Protein AF-A0A5B9QSU8-F1 (afdb_monomer)

Radius of gyration: 38.62 Å; Cα contacts (8 Å, |Δi|>4): 142; chains: 1; bounding box: 88×54×120 Å

pLDDT: mean 77.08, std 16.31, range [40.81, 97.25]

Solvent-accessible surface area (backbone atoms only — not comparable to full-atom values): 20441 Å² total; per-residue (Å²): 132,83,78,67,67,66,62,55,56,56,51,51,53,53,51,54,49,61,74,65,66,61,78,78,74,75,76,71,72,77,66,47,79,50,69,41,100,83,70,43,58,36,37,41,45,82,50,99,92,47,48,34,32,38,36,45,43,90,83,82,57,52,76,47,76,45,53,41,86,50,28,64,39,78,47,72,44,97,88,70,49,75,46,61,40,66,52,49,69,59,39,52,55,50,51,50,54,50,53,50,51,49,51,56,52,50,53,52,50,53,67,50,50,61,59,54,60,69,72,65,64,80,76,73,84,73,84,77,81,72,78,88,75,78,84,73,85,78,78,78,80,76,82,79,78,81,76,80,86,77,80,81,84,78,81,85,82,80,84,84,86,76,84,83,82,90,87,81,88,82,80,90,79,80,95,77,73,90,73,80,73,76,80,76,76,77,77,69,76,71,76,78,72,72,57,64,66,60,55,51,53,52,53,51,52,52,49,54,53,50,50,53,52,52,52,50,52,52,53,52,51,53,54,51,53,50,49,52,58,55,55,69,68,57,79,73,68,77,80,70,60,78,90,58,68,89,66,61,81,79,50,86,90,58,52,73,68,57,36,51,54,48,51,52,50,53,53,50,52,50,50,51,52,54,50,52,48,53,51,51,53,49,50,52,53,46,53,53,50,54,50,52,51,52,51,50,53,53,50,53,53,52,50,56,51,51,52,51,53,53,52,53,51,52,54,51,53,53,54,53,63,75,74,106

Mean predicted aligned error: 19.09 Å

Secondary structure (DSSP, 8-state):
-TTSHHHHHHHHHHHHHHHTT-----------EEE-TT--EEEEEEETTEEEEEEE-TTT--EEEEEGGGTT-EEE-TTS-EEEPS-HHHHHHHHHHHHHHHHHHHHHHHHHHHHHHTS----------------PPPPPPPPPPPPP-PPPPPPPPPPPP----------------------------------HHHHHHHHHHHHHHHHHHHHHHHHHHHHHHHHHHHHHTTTT-----GGGTT--TT-TT--HHHHHHHHHHHHHHHHHHHHHHHHHHHHHHHHHHHHHHHHHHHHHHHHHHHHHHHHHHHHHHHHHHHH-

Foldseek 3Di:
DPPPVVVVVVVVVVVVVVVVPPPPPPPPPPQDFDQDPVRWTWTWDADPVGIKIWTADPPPRDIDIDHLVQQQPWDADPVRDIDGHHNPVVSVVVVVVVVVVVVVVVVVVVVVVVVVVVVPPDPPPPDPPDDDDDDDDDPDDDDDDDDDDDDDDDDDDDDDDDDDDDDDDDDDDDDDDDDPPPPPPPPPPPPPPPPVVLVVVVVVLVVVLVVLVVVLVVLVVVLVVVVVVLVVVPPPLDDDPPVLPPDDLPDPPDDPVSSVVVVVNVVVVVVNVVVVVVNVVSVVVSVVSVVVSVVVNVVSVVVSVVVVVVVVVVVVVVVVVVVD

Structure (mmCIF, N/CA/C/O backbone):
data_AF-A0A5B9QSU8-F1
#
_entry.id   AF-A0A5B9QSU8-F1
#
loop_
_atom_site.group_PDB
_atom_site.id
_atom_site.type_symbol
_atom_site.label_atom_id
_atom_site.label_alt_id
_atom_site.label_comp_id
_atom_site.label_asym_id
_atom_site.label_entity_id
_atom_site.label_seq_id
_atom_site.pdbx_PDB_ins_code
_atom_site.Cartn_x
_atom_site.Cartn_y
_atom_site.Cartn_z
_atom_site.occupancy
_atom_site.B_iso_or_equiv
_atom_site.auth_seq_id
_atom_site.auth_comp_id
_atom_site.auth_asym_id
_atom_site.auth_atom_id
_atom_site.pdbx_PDB_model_num
ATOM 1 N N . MET A 1 1 ? -12.828 19.670 -29.481 1.00 50.09 1 MET A N 1
ATOM 2 C CA . MET A 1 1 ? -12.760 18.206 -29.732 1.00 50.09 1 MET A CA 1
ATOM 3 C C . MET A 1 1 ? -11.941 17.366 -28.725 1.00 50.09 1 MET A C 1
ATOM 5 O O . MET A 1 1 ? -11.915 16.154 -28.867 1.00 50.09 1 MET A O 1
ATOM 9 N N . ARG A 1 2 ? -11.341 17.910 -27.645 1.00 53.03 2 ARG A N 1
ATOM 10 C CA . ARG A 1 2 ? -10.546 17.100 -26.679 1.00 53.03 2 ARG A CA 1
ATOM 11 C C . ARG A 1 2 ? -11.324 16.478 -25.499 1.00 53.03 2 ARG A C 1
ATOM 13 O O . ARG A 1 2 ? -10.743 15.732 -24.720 1.00 53.03 2 ARG A O 1
ATOM 20 N N . ARG A 1 3 ? -12.635 16.729 -25.359 1.00 50.81 3 ARG A N 1
ATOM 21 C CA . ARG A 1 3 ? -13.453 16.199 -24.240 1.00 50.81 3 ARG A CA 1
ATOM 22 C C . ARG A 1 3 ? -14.077 14.815 -24.489 1.00 50.81 3 ARG A C 1
ATOM 24 O O . ARG A 1 3 ? -14.542 14.199 -23.538 1.00 50.81 3 ARG A O 1
ATOM 31 N N . MET A 1 4 ? -14.043 14.284 -25.716 1.00 51.09 4 MET A N 1
ATOM 32 C CA . MET A 1 4 ? -14.658 12.981 -26.032 1.00 51.09 4 MET A CA 1
ATOM 33 C C . MET A 1 4 ? -13.768 11.759 -25.740 1.00 51.09 4 MET A C 1
ATOM 35 O O . MET A 1 4 ? -14.295 10.666 -25.567 1.00 51.09 4 MET A O 1
ATOM 39 N N . ARG A 1 5 ? -12.445 11.913 -25.570 1.00 55.16 5 ARG A N 1
ATOM 40 C CA . ARG A 1 5 ? -11.543 10.765 -25.325 1.00 55.16 5 ARG A CA 1
ATOM 41 C C . ARG A 1 5 ? -11.589 10.180 -23.904 1.00 55.16 5 ARG A C 1
ATOM 43 O O . ARG A 1 5 ? -11.159 9.051 -23.714 1.00 55.16 5 ARG A O 1
ATOM 50 N N . ARG A 1 6 ? -12.134 10.885 -22.903 1.00 53.44 6 ARG A N 1
ATOM 51 C CA . ARG A 1 6 ? -12.174 10.368 -21.514 1.00 53.44 6 ARG A CA 1
ATOM 52 C C . ARG A 1 6 ? -13.325 9.395 -21.233 1.00 53.44 6 ARG A C 1
ATOM 54 O O . ARG A 1 6 ? -13.227 8.620 -20.291 1.00 53.44 6 ARG A O 1
ATOM 61 N N . ARG A 1 7 ? -14.390 9.392 -22.045 1.00 60.22 7 ARG A N 1
ATOM 62 C CA . ARG A 1 7 ? -15.535 8.481 -21.842 1.00 60.22 7 ARG A CA 1
ATOM 63 C C . ARG A 1 7 ? -15.269 7.054 -22.338 1.00 60.22 7 ARG A C 1
ATOM 65 O O . ARG A 1 7 ? -15.776 6.118 -21.733 1.00 60.22 7 ARG A O 1
ATOM 72 N N . GLY A 1 8 ? -14.429 6.884 -23.364 1.00 66.62 8 GLY A N 1
ATOM 73 C CA . GLY A 1 8 ? -14.075 5.561 -23.899 1.00 66.62 8 GLY A CA 1
ATOM 74 C C . GLY A 1 8 ? -13.213 4.725 -22.948 1.00 66.62 8 GLY A C 1
ATOM 75 O O . GLY A 1 8 ? -13.450 3.532 -22.795 1.00 66.62 8 GLY A O 1
ATOM 76 N N . LEU A 1 9 ? -12.273 5.356 -22.235 1.00 68.31 9 LEU A N 1
ATOM 77 C CA . LEU A 1 9 ? -11.400 4.659 -21.281 1.00 68.31 9 LEU A CA 1
ATOM 78 C C . LEU A 1 9 ? -12.170 4.088 -20.084 1.00 68.31 9 LEU A C 1
ATOM 80 O O . LEU A 1 9 ? -11.862 2.993 -19.627 1.00 68.31 9 LEU A O 1
ATOM 84 N N . TYR A 1 10 ? -13.199 4.793 -19.605 1.00 74.56 10 TYR A N 1
ATOM 85 C CA . TYR A 1 10 ? -14.011 4.305 -18.490 1.00 74.56 10 TYR A CA 1
ATOM 86 C C . TYR A 1 10 ? -14.806 3.050 -18.878 1.00 74.56 10 TYR A C 1
ATOM 88 O O . TYR A 1 10 ? -14.829 2.079 -18.128 1.00 74.56 10 TYR A O 1
ATOM 96 N N . TRP A 1 11 ? -15.386 3.031 -20.081 1.00 81.88 11 TRP A N 1
ATOM 97 C CA . TRP A 1 11 ? -16.090 1.855 -20.596 1.00 81.88 11 TRP A CA 1
ATOM 98 C C . TRP A 1 11 ? -15.151 0.679 -20.870 1.00 81.88 11 TRP A C 1
ATOM 100 O O . TRP A 1 11 ? -15.480 -0.443 -20.498 1.00 81.88 11 TRP A O 1
ATOM 110 N N . ALA A 1 12 ? -13.955 0.928 -21.412 1.00 78.31 12 ALA A N 1
ATOM 111 C CA . ALA A 1 12 ? -12.962 -0.121 -21.632 1.00 78.31 12 ALA A CA 1
ATOM 112 C C . ALA A 1 12 ? -12.520 -0.791 -20.318 1.00 78.31 12 ALA A C 1
ATOM 114 O O . ALA A 1 12 ? -12.446 -2.014 -20.255 1.00 78.31 12 ALA A O 1
ATOM 115 N N . VAL A 1 13 ? -12.296 -0.019 -19.245 1.00 75.69 13 VAL A N 1
ATOM 116 C CA . VAL A 1 13 ? -11.927 -0.572 -17.927 1.00 75.69 13 VAL A CA 1
ATOM 117 C C . VAL A 1 13 ? -13.076 -1.376 -17.313 1.00 75.69 13 VAL A C 1
ATOM 119 O O . VAL A 1 13 ? -12.847 -2.469 -16.797 1.00 75.69 13 VAL A O 1
ATOM 122 N N . VAL A 1 14 ? -14.315 -0.883 -17.404 1.00 77.38 14 VAL A N 1
ATOM 123 C CA . VAL A 1 14 ? -15.496 -1.610 -16.906 1.00 77.38 14 VAL A CA 1
ATOM 124 C C . VAL A 1 14 ? -15.691 -2.923 -17.671 1.00 77.38 14 VAL A C 1
ATOM 126 O O . VAL A 1 14 ? -15.933 -3.961 -17.060 1.00 77.38 14 VAL A O 1
ATOM 129 N N . GLN A 1 15 ? -15.512 -2.917 -18.990 1.00 78.69 15 GLN A N 1
ATOM 130 C CA . GLN A 1 15 ? -15.675 -4.105 -19.828 1.00 78.69 15 GLN A CA 1
ATOM 131 C C . GLN A 1 15 ? -14.556 -5.134 -19.605 1.00 78.69 15 GLN A C 1
ATOM 133 O O . GLN A 1 15 ? -14.825 -6.335 -19.566 1.00 78.69 15 GLN A O 1
ATOM 138 N N . LEU A 1 16 ? -13.326 -4.677 -19.338 1.00 75.56 16 LEU A N 1
ATOM 139 C CA . LEU A 1 16 ? -12.214 -5.548 -18.947 1.00 75.56 16 LEU A CA 1
ATOM 140 C C . LEU A 1 16 ? -12.434 -6.191 -17.565 1.00 75.56 16 LEU A C 1
ATOM 142 O O . LEU A 1 16 ? -12.017 -7.328 -17.347 1.00 75.56 16 LEU A O 1
ATOM 146 N N . MET A 1 17 ? -13.109 -5.495 -16.641 1.00 68.31 17 MET A N 1
ATOM 147 C CA . MET A 1 17 ? -13.503 -6.066 -15.345 1.00 68.31 17 MET A CA 1
ATOM 148 C C . MET A 1 17 ? -14.595 -7.136 -15.480 1.00 68.31 17 MET A C 1
ATOM 150 O O . MET A 1 17 ? -14.540 -8.133 -14.764 1.00 68.31 17 MET A O 1
ATOM 154 N N . TYR A 1 18 ? -15.545 -6.970 -16.408 1.00 70.50 18 TYR A N 1
ATOM 155 C CA . TYR A 1 18 ? -16.588 -7.971 -16.676 1.00 70.50 18 TYR A CA 1
ATOM 156 C C . TYR A 1 18 ? -16.040 -9.236 -17.353 1.00 70.50 18 TYR A C 1
ATOM 158 O O . TYR A 1 18 ? -16.428 -10.341 -16.984 1.00 70.50 18 TYR A O 1
ATOM 166 N N . LEU A 1 19 ? -15.110 -9.096 -18.304 1.00 74.69 19 LEU A N 1
ATOM 167 C CA . LEU A 1 19 ? -14.535 -10.233 -19.039 1.00 74.69 19 LEU A CA 1
ATOM 168 C C . LEU A 1 19 ? -13.604 -11.108 -18.190 1.00 74.69 19 LEU A C 1
ATOM 170 O O . LEU A 1 19 ? -13.473 -12.297 -18.459 1.00 74.69 19 LEU A O 1
ATOM 174 N N . LYS A 1 20 ? -12.978 -10.553 -17.146 1.00 61.03 20 LYS A N 1
ATOM 175 C CA . LYS A 1 20 ? -12.068 -11.309 -16.270 1.00 61.03 20 LYS A CA 1
ATOM 176 C C . LYS A 1 20 ? -12.764 -12.164 -15.210 1.00 61.03 20 LYS A C 1
ATOM 178 O O . LYS A 1 20 ? -12.070 -12.751 -14.387 1.00 61.03 20 LYS A O 1
ATOM 183 N N . GLY A 1 21 ? -14.099 -12.230 -15.195 1.00 43.84 21 GLY A N 1
ATOM 184 C CA . GLY A 1 21 ? -14.830 -13.119 -14.288 1.00 43.84 21 GLY A CA 1
ATOM 185 C C . GLY A 1 21 ? -14.488 -12.905 -12.812 1.00 43.84 21 GLY A C 1
ATOM 186 O O . GLY A 1 21 ? -14.641 -13.825 -12.013 1.00 43.84 21 GLY A O 1
ATOM 187 N N . LEU A 1 22 ? -14.007 -11.712 -12.435 1.00 45.06 22 LEU A N 1
ATOM 188 C CA . LEU A 1 22 ? -13.823 -11.377 -11.031 1.00 45.06 22 LEU A CA 1
ATOM 189 C C . LEU A 1 22 ? -15.222 -11.409 -10.423 1.00 45.06 22 LEU A C 1
ATOM 191 O O . LEU A 1 22 ? -16.059 -10.600 -10.842 1.00 45.06 22 LEU A O 1
ATOM 195 N N . PRO A 1 23 ? -15.516 -12.340 -9.495 1.00 42.66 23 PRO A N 1
ATOM 196 C CA . PRO A 1 23 ? -16.834 -12.413 -8.907 1.00 42.66 23 PRO A CA 1
ATOM 197 C C . PRO A 1 23 ? -17.089 -11.041 -8.307 1.00 42.66 23 PRO A C 1
ATOM 199 O O . PRO A 1 23 ? -16.370 -10.603 -7.403 1.00 42.66 23 PRO A O 1
ATOM 202 N N . MET A 1 24 ? -18.082 -10.323 -8.839 1.00 40.81 24 MET A N 1
ATOM 203 C CA . MET A 1 24 ? -18.652 -9.197 -8.126 1.00 40.81 24 MET A CA 1
ATOM 204 C C . MET A 1 24 ? -19.193 -9.798 -6.839 1.00 40.81 24 MET A C 1
ATOM 206 O O . MET A 1 24 ? -20.325 -10.277 -6.785 1.00 40.81 24 MET A O 1
ATOM 210 N N . VAL A 1 25 ? -18.356 -9.805 -5.802 1.00 45.09 25 VAL A N 1
ATOM 211 C CA . VAL A 1 25 ? -18.772 -10.004 -4.430 1.00 45.09 25 VAL A CA 1
ATOM 212 C C . VAL A 1 25 ? -19.726 -8.850 -4.199 1.00 45.09 25 VAL A C 1
ATOM 214 O O . VAL A 1 25 ? -19.307 -7.742 -3.855 1.00 45.09 25 VAL A O 1
ATOM 217 N N . ARG A 1 26 ? -21.015 -9.087 -4.469 1.00 42.66 26 ARG A N 1
ATOM 218 C CA . ARG A 1 26 ? -22.109 -8.268 -3.975 1.00 42.66 26 ARG A CA 1
ATOM 219 C C . ARG A 1 26 ? -21.862 -8.230 -2.481 1.00 42.66 26 ARG A C 1
ATOM 221 O O . ARG A 1 26 ? -22.158 -9.181 -1.763 1.00 42.66 26 ARG A O 1
ATOM 228 N N . ARG A 1 27 ? -21.207 -7.163 -2.021 1.00 43.91 27 ARG A N 1
ATOM 229 C CA . ARG A 1 27 ? -21.082 -6.833 -0.610 1.00 43.91 27 ARG A CA 1
ATOM 230 C C . ARG A 1 27 ? -22.495 -6.492 -0.181 1.00 43.91 27 ARG A C 1
ATOM 232 O O . ARG A 1 27 ? -22.840 -5.320 -0.120 1.00 43.91 27 ARG A O 1
ATOM 239 N N . SER A 1 28 ? -23.322 -7.509 0.038 1.00 45.59 28 SER A N 1
ATOM 240 C CA . SER A 1 28 ? -24.593 -7.353 0.715 1.00 45.59 28 SER A CA 1
ATOM 241 C C . SER A 1 28 ? -24.243 -6.717 2.053 1.00 45.59 28 SER A C 1
ATOM 243 O O . SER A 1 28 ? -23.509 -7.326 2.841 1.00 45.59 28 SER A O 1
ATOM 245 N N . PRO A 1 29 ? -24.632 -5.456 2.292 1.00 53.16 29 PRO A N 1
ATOM 246 C CA . PRO A 1 29 ? -24.348 -4.837 3.563 1.00 53.16 29 PRO A CA 1
ATOM 247 C C . PRO A 1 29 ? -25.144 -5.623 4.603 1.00 53.16 29 PRO A C 1
ATOM 249 O O . PRO A 1 29 ? -26.364 -5.524 4.657 1.00 53.16 29 PRO A O 1
ATOM 252 N N . ILE A 1 30 ? -24.459 -6.373 5.470 1.00 58.75 30 ILE A N 1
ATOM 253 C CA . ILE A 1 30 ? -25.043 -7.009 6.671 1.00 58.75 30 ILE A CA 1
ATOM 254 C C . ILE A 1 30 ? -25.428 -5.923 7.711 1.00 58.75 30 ILE A C 1
ATOM 256 O O . ILE A 1 30 ? -25.493 -6.153 8.911 1.00 58.75 30 ILE A O 1
ATOM 260 N N . ALA A 1 31 ? -25.668 -4.687 7.265 1.00 63.53 31 ALA A N 1
ATOM 261 C CA . ALA A 1 31 ? -26.202 -3.599 8.065 1.00 63.53 31 ALA A CA 1
ATOM 262 C C . ALA A 1 31 ? -27.730 -3.749 8.123 1.00 63.53 31 ALA A C 1
ATOM 264 O O . ALA A 1 31 ? -28.478 -2.973 7.532 1.00 63.53 31 ALA A O 1
ATOM 265 N N . GLY A 1 32 ? -28.186 -4.803 8.798 1.00 67.38 32 GLY A N 1
ATOM 266 C CA . GLY A 1 32 ? -29.598 -5.052 9.064 1.00 67.38 32 GLY A CA 1
ATOM 267 C C . GLY A 1 32 ? -30.055 -4.368 10.354 1.00 67.38 32 GLY A C 1
ATOM 268 O O . GLY A 1 32 ? -29.328 -4.327 11.349 1.00 67.38 32 GLY A O 1
ATOM 269 N N . ARG A 1 33 ? -31.279 -3.830 10.351 1.00 77.62 33 ARG A N 1
ATOM 270 C CA . ARG A 1 33 ? -32.035 -3.571 11.586 1.00 77.62 33 ARG A CA 1
ATOM 271 C C . ARG A 1 33 ? -32.811 -4.838 11.920 1.00 77.62 33 ARG A C 1
ATOM 273 O O . ARG A 1 33 ? -33.784 -5.136 11.235 1.00 77.62 33 ARG A O 1
ATOM 280 N N . GLY A 1 34 ? -32.394 -5.548 12.960 1.00 80.50 34 GLY A N 1
ATOM 281 C CA . GLY A 1 34 ? -33.120 -6.701 13.482 1.00 80.50 34 GLY A CA 1
ATOM 282 C C . GLY A 1 34 ? -34.048 -6.325 14.643 1.00 80.50 34 GLY A C 1
ATOM 283 O O . GLY A 1 34 ? -33.865 -5.303 15.318 1.00 80.50 34 GLY A O 1
ATOM 284 N N . LYS A 1 35 ? -35.066 -7.157 14.876 1.00 82.62 35 LYS A N 1
ATOM 285 C CA . LYS A 1 35 ? -35.884 -7.165 16.099 1.00 82.62 35 LYS A CA 1
ATOM 286 C C . LYS A 1 35 ? -35.647 -8.501 16.791 1.00 82.62 35 LYS A C 1
ATOM 288 O O . LYS A 1 35 ? -35.792 -9.534 16.152 1.00 82.62 35 LYS A O 1
ATOM 293 N N . SER A 1 36 ? -35.249 -8.486 18.061 1.00 84.25 36 SER A N 1
ATOM 294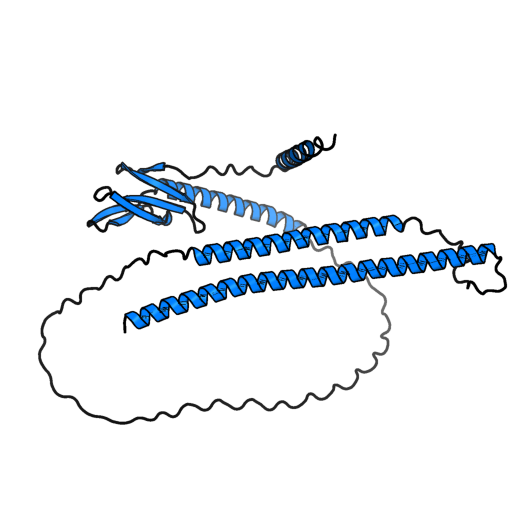 C CA . SER A 1 36 ? -35.126 -9.730 18.829 1.00 84.25 36 SER A CA 1
ATOM 295 C C . SER A 1 36 ? -36.506 -10.239 19.255 1.00 84.25 36 SER A C 1
ATOM 297 O O . SER A 1 36 ? -37.466 -9.465 19.284 1.00 84.25 36 SER A O 1
ATOM 299 N N . ALA A 1 37 ? -36.597 -11.512 19.654 1.00 80.44 37 ALA A N 1
ATOM 300 C CA . ALA A 1 37 ? -37.822 -12.106 20.204 1.00 80.44 37 ALA A CA 1
ATOM 301 C C . ALA A 1 37 ? -38.394 -11.325 21.411 1.00 80.44 37 ALA A C 1
ATOM 303 O O . ALA A 1 37 ? -39.593 -11.355 21.655 1.00 80.44 37 ALA A O 1
ATOM 304 N N . GLY A 1 38 ? -37.557 -10.558 22.122 1.00 81.06 38 GLY A N 1
ATOM 305 C CA . GLY A 1 38 ? -37.967 -9.659 23.209 1.00 81.06 38 GLY A CA 1
ATOM 306 C C . GLY A 1 38 ? -38.358 -8.240 22.770 1.00 81.06 38 GLY A C 1
ATOM 307 O O . GLY A 1 38 ? -38.400 -7.341 23.603 1.00 81.06 38 GLY A O 1
ATOM 308 N N . GLY A 1 39 ? -38.551 -7.986 21.471 1.00 86.56 39 GLY A N 1
ATOM 309 C CA . GLY A 1 39 ? -38.915 -6.665 20.941 1.00 86.56 39 GLY A CA 1
ATOM 310 C C . GLY A 1 39 ? -37.795 -5.615 20.991 1.00 86.56 39 GLY A C 1
ATOM 311 O O . GLY A 1 39 ? -38.021 -4.453 20.640 1.00 86.56 39 GLY A O 1
ATOM 312 N N . ILE A 1 40 ? -36.575 -5.997 21.383 1.00 89.62 40 ILE A N 1
ATOM 313 C CA . ILE A 1 40 ? -35.436 -5.080 21.457 1.00 89.62 40 ILE A CA 1
ATOM 314 C C . ILE A 1 40 ? -34.977 -4.778 20.030 1.00 89.62 40 ILE A C 1
ATOM 316 O O . ILE A 1 40 ? -34.595 -5.671 19.270 1.00 89.62 40 ILE A O 1
ATOM 320 N N . ARG A 1 41 ? -35.015 -3.495 19.658 1.00 92.62 41 ARG A N 1
ATOM 321 C CA . ARG A 1 41 ? -34.463 -3.018 18.385 1.00 92.62 41 ARG A CA 1
ATOM 322 C C . ARG A 1 41 ? -32.946 -2.934 18.503 1.00 92.62 41 ARG A C 1
ATOM 324 O O . ARG A 1 41 ? -32.439 -2.253 19.396 1.00 92.62 41 ARG A O 1
ATOM 331 N N . TYR A 1 42 ? -32.236 -3.564 17.575 1.00 95.50 42 TYR A N 1
ATOM 332 C CA . TYR A 1 42 ? -30.778 -3.506 17.508 1.00 95.50 42 TYR A CA 1
ATOM 333 C C . TYR A 1 42 ? -30.286 -3.157 16.100 1.00 95.50 42 TYR A C 1
ATOM 335 O O . TYR A 1 42 ? -31.022 -3.231 15.113 1.00 95.50 42 TYR A O 1
ATOM 343 N N . GLN A 1 43 ? -29.038 -2.702 16.022 1.00 95.06 43 GLN A N 1
ATOM 344 C CA . GLN A 1 43 ? -28.339 -2.392 14.778 1.00 95.06 43 GLN A CA 1
ATOM 345 C C . GLN A 1 43 ? -26.975 -3.066 14.784 1.00 95.06 43 GLN A C 1
ATOM 347 O O . GLN A 1 43 ? -26.167 -2.803 15.676 1.00 95.06 43 GLN A O 1
ATOM 352 N N . VAL A 1 44 ? -26.705 -3.880 13.767 1.00 96.00 44 VAL A N 1
ATOM 353 C CA . VAL A 1 44 ? -25.376 -4.451 13.542 1.00 96.00 44 VAL A CA 1
ATOM 354 C C . VAL A 1 44 ? -24.566 -3.477 12.687 1.00 96.00 44 VAL A C 1
ATOM 356 O O . VAL A 1 44 ? -24.987 -3.086 11.597 1.00 96.00 44 VAL A O 1
ATOM 359 N N . LYS A 1 45 ? -23.406 -3.046 13.188 1.00 94.31 45 LYS A N 1
ATOM 360 C CA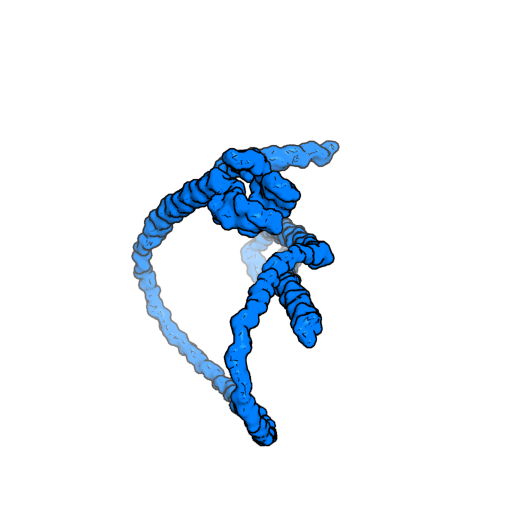 . LYS A 1 45 ? -22.453 -2.192 12.472 1.00 94.31 45 LYS A CA 1
ATOM 361 C C . LYS A 1 45 ? -21.148 -2.942 12.256 1.00 94.31 45 LYS A C 1
ATOM 363 O O . LYS A 1 45 ? -20.637 -3.605 13.153 1.00 94.31 45 LYS A O 1
ATOM 368 N N . LYS A 1 46 ? -20.583 -2.805 11.060 1.00 93.00 46 LYS A N 1
ATOM 369 C CA . LYS A 1 46 ? -19.245 -3.311 10.755 1.00 93.00 46 LYS A CA 1
ATOM 370 C C . LYS A 1 46 ? -18.201 -2.321 11.275 1.00 93.00 46 LYS A C 1
ATOM 372 O O . LYS A 1 46 ? -18.284 -1.134 10.967 1.00 93.00 46 LYS A O 1
ATOM 377 N N . THR A 1 47 ? -17.237 -2.803 12.046 1.00 92.06 47 THR A N 1
ATOM 378 C CA . THR A 1 47 ? -16.091 -2.042 12.560 1.00 92.06 47 THR A CA 1
ATOM 379 C C . THR A 1 47 ? -14.791 -2.638 12.019 1.00 92.06 47 THR A C 1
ATOM 381 O O . THR A 1 47 ? -14.785 -3.731 11.453 1.00 92.06 47 THR A O 1
ATOM 384 N N . LEU A 1 48 ? -13.669 -1.926 12.168 1.00 84.62 48 LEU A N 1
ATOM 385 C CA . LEU A 1 48 ? -12.354 -2.424 11.734 1.00 84.62 48 LEU A CA 1
ATOM 386 C C . LEU A 1 48 ? -11.955 -3.728 12.448 1.00 84.62 48 LEU A C 1
ATOM 388 O O . LEU A 1 48 ? -11.295 -4.571 11.852 1.00 84.62 48 LEU A O 1
ATOM 392 N N . LEU A 1 49 ? -12.402 -3.906 13.695 1.00 86.88 49 LEU A N 1
ATOM 393 C CA . LEU A 1 49 ? -12.109 -5.075 14.530 1.00 86.88 49 LEU A CA 1
ATOM 394 C C . LEU A 1 49 ? -13.157 -6.201 14.407 1.00 86.88 49 LEU A C 1
ATOM 396 O O . LEU A 1 49 ? -13.001 -7.242 15.039 1.00 86.88 49 LEU A O 1
ATOM 400 N N . GLY A 1 50 ? -14.234 -6.022 13.629 1.00 93.19 50 GLY A N 1
ATOM 401 C CA . GLY A 1 50 ? -15.277 -7.041 13.467 1.00 93.19 50 GLY A CA 1
ATOM 402 C C . GLY A 1 50 ? -16.684 -6.475 13.268 1.00 93.19 50 GLY A C 1
ATOM 403 O O . GLY A 1 50 ? -16.905 -5.572 12.465 1.00 93.19 50 GLY A O 1
ATOM 404 N N . TYR A 1 51 ? -17.661 -7.045 13.973 1.00 94.94 51 TYR A N 1
ATOM 405 C CA . TYR A 1 51 ? -19.052 -6.588 13.968 1.00 94.94 51 TYR A CA 1
ATOM 406 C C . TYR A 1 51 ? -19.466 -6.219 15.391 1.00 94.94 51 TYR A C 1
ATOM 408 O O . TYR A 1 51 ? -19.201 -6.973 16.327 1.00 94.94 51 TYR A O 1
ATOM 416 N N . SER A 1 52 ? -20.114 -5.067 15.550 1.00 96.12 52 SER A N 1
ATOM 417 C CA . SER A 1 52 ? -20.668 -4.604 16.821 1.00 96.12 52 SER A CA 1
ATOM 418 C C . SER A 1 52 ? -22.185 -4.480 16.743 1.00 96.12 52 SER A C 1
ATOM 420 O O . SER A 1 52 ? -22.744 -4.086 15.717 1.00 96.12 52 SER A O 1
ATOM 422 N N . VAL A 1 53 ? -22.864 -4.820 17.836 1.00 96.81 53 VAL A N 1
ATOM 423 C CA . VAL A 1 53 ? -24.319 -4.731 17.969 1.00 96.81 53 VAL A CA 1
ATOM 424 C C . VAL A 1 53 ? -24.647 -3.587 18.914 1.00 96.81 53 VAL A C 1
ATOM 426 O O . VAL A 1 53 ? -24.274 -3.609 20.085 1.00 96.81 53 VAL A O 1
ATOM 429 N N . LYS A 1 54 ? -25.356 -2.577 18.407 1.00 97.19 54 LYS A N 1
ATOM 430 C CA . LYS A 1 54 ? -25.886 -1.475 19.213 1.00 97.19 54 LYS A CA 1
ATOM 431 C C . LYS A 1 54 ? -27.347 -1.745 19.547 1.00 97.19 54 LYS A C 1
ATOM 433 O O . LYS A 1 54 ? -28.156 -1.932 18.639 1.00 97.19 54 LYS A O 1
ATOM 438 N N . TYR A 1 55 ? -27.694 -1.719 20.826 1.00 96.81 55 TYR A N 1
ATOM 439 C CA . TYR A 1 55 ? -29.052 -1.968 21.316 1.00 96.81 55 TYR A CA 1
ATOM 440 C C . TYR A 1 55 ? -29.383 -1.036 22.488 1.00 96.81 55 TYR A C 1
ATOM 442 O O . TYR A 1 55 ? -28.525 -0.296 22.976 1.00 96.81 55 TYR A O 1
ATOM 450 N N . ARG A 1 56 ? -30.654 -1.004 22.899 1.00 96.50 56 ARG A N 1
ATOM 451 C CA . ARG A 1 56 ? -31.117 -0.226 24.057 1.00 96.50 56 ARG A CA 1
ATOM 452 C C . ARG A 1 56 ? -31.715 -1.156 25.102 1.00 96.50 56 ARG A C 1
ATOM 454 O O . ARG A 1 56 ? -32.413 -2.099 24.738 1.00 96.50 56 ARG A O 1
ATOM 461 N N . CYS A 1 57 ? -31.465 -0.876 26.378 1.00 96.31 57 CYS A N 1
ATOM 462 C CA . CYS A 1 57 ? -32.120 -1.595 27.468 1.00 96.31 57 CYS A CA 1
ATOM 463 C C . CYS A 1 57 ? -33.641 -1.359 27.417 1.00 96.31 57 CYS A C 1
ATOM 465 O O . CYS A 1 57 ? -34.064 -0.210 27.276 1.00 96.31 57 CYS A O 1
ATOM 467 N N . PRO A 1 58 ? -34.480 -2.399 27.553 1.00 94.50 58 PRO A N 1
ATOM 468 C CA . PRO A 1 58 ? -35.932 -2.244 27.487 1.00 94.50 58 PRO A CA 1
ATOM 469 C C . PRO A 1 58 ? -36.520 -1.480 28.684 1.00 94.50 58 PRO A C 1
ATOM 471 O O . PRO A 1 58 ? -37.585 -0.891 28.540 1.00 94.50 58 PRO A O 1
ATOM 474 N N . LYS A 1 59 ? -35.836 -1.451 29.842 1.00 96.00 59 LYS A N 1
ATOM 475 C CA . LYS A 1 59 ? -36.283 -0.700 31.029 1.00 96.00 59 LYS A CA 1
ATOM 476 C C . LYS A 1 59 ? -35.833 0.761 31.015 1.00 96.00 59 LYS A C 1
ATOM 478 O O . LYS A 1 59 ? -36.665 1.655 30.963 1.00 96.00 59 LYS A O 1
ATOM 483 N N . CYS A 1 60 ? -34.524 1.015 31.063 1.00 96.50 60 CYS A N 1
ATOM 484 C CA . CYS A 1 60 ? -33.984 2.374 31.214 1.00 96.50 60 CYS A CA 1
ATOM 485 C C . CYS A 1 60 ? -33.626 3.065 29.889 1.00 96.50 60 CYS A C 1
ATOM 487 O O . CYS A 1 60 ? -33.158 4.197 29.898 1.00 96.50 60 CYS A O 1
ATOM 489 N N . GLN A 1 61 ? -33.784 2.384 28.747 1.00 96.31 61 GLN A N 1
ATOM 490 C CA . GLN A 1 61 ? -33.431 2.882 27.409 1.00 96.31 61 GLN A CA 1
ATOM 491 C C . GLN A 1 61 ? -31.956 3.268 27.197 1.00 96.31 61 GLN A C 1
ATOM 493 O O . GLN A 1 61 ? -31.610 3.754 26.115 1.00 96.31 61 GLN A O 1
ATOM 498 N N . ALA A 1 62 ? -31.070 2.993 28.162 1.00 96.62 62 ALA A N 1
ATOM 499 C CA . ALA A 1 62 ? -29.634 3.202 28.015 1.00 96.62 62 ALA A CA 1
ATOM 500 C C . ALA A 1 62 ? -29.101 2.433 26.797 1.00 96.62 62 ALA A C 1
ATOM 502 O O . ALA A 1 62 ? -29.501 1.295 26.530 1.00 96.62 62 ALA A O 1
ATOM 503 N N . SER A 1 63 ? -28.239 3.087 26.016 1.00 96.44 63 SER A N 1
ATOM 504 C CA . SER A 1 63 ? -27.682 2.511 24.796 1.00 96.44 63 SER A CA 1
ATOM 505 C C . SER A 1 63 ? -26.388 1.766 25.087 1.00 96.44 63 SER A C 1
ATOM 507 O O . SER A 1 63 ? -25.424 2.380 25.542 1.00 96.44 63 SER A O 1
ATOM 509 N N . PHE A 1 64 ? -26.343 0.493 24.719 1.00 96.62 64 PHE A N 1
ATOM 510 C CA . PHE A 1 64 ? -25.179 -0.370 24.877 1.00 96.62 64 PHE A CA 1
ATOM 511 C C . PHE A 1 64 ? -24.631 -0.774 23.510 1.00 96.62 64 PHE A C 1
ATOM 513 O O . PHE A 1 64 ? -25.344 -0.763 22.500 1.00 96.62 64 PHE A O 1
ATOM 520 N N . THR A 1 65 ? -23.337 -1.079 23.474 1.00 96.94 65 THR A N 1
ATOM 521 C CA . THR A 1 65 ? -22.652 -1.597 22.288 1.00 96.94 65 THR A CA 1
ATOM 522 C C . THR A 1 65 ? -21.845 -2.811 22.717 1.00 96.94 65 THR A C 1
ATOM 524 O O . THR A 1 65 ? -20.953 -2.667 23.544 1.00 96.94 65 THR A O 1
ATOM 527 N N . ALA A 1 66 ? -22.160 -3.979 22.163 1.00 96.62 66 ALA A N 1
ATOM 528 C CA . ALA A 1 66 ? -21.455 -5.231 22.436 1.00 96.62 66 ALA A CA 1
ATOM 529 C C . ALA A 1 66 ? -20.829 -5.794 21.154 1.00 96.62 66 ALA A C 1
ATOM 531 O O . ALA A 1 66 ? -21.212 -5.410 20.041 1.00 96.62 66 ALA A O 1
ATOM 532 N N . SER A 1 67 ? -19.861 -6.699 21.293 1.00 96.81 67 SER A N 1
ATOM 533 C CA . SER A 1 67 ? -19.335 -7.461 20.158 1.00 96.81 67 SER A CA 1
ATOM 534 C C . SER A 1 67 ? -20.381 -8.467 19.677 1.00 96.81 67 SER A C 1
ATOM 536 O O . SER A 1 67 ? -21.113 -9.038 20.482 1.00 96.81 67 SER A O 1
ATOM 538 N N . LEU A 1 68 ? -20.439 -8.743 18.370 1.00 96.50 68 LEU A N 1
ATOM 539 C CA . LEU A 1 68 ? -21.339 -9.776 17.835 1.00 96.50 68 LEU A CA 1
ATOM 540 C C . LEU A 1 68 ? -21.033 -11.173 18.415 1.00 96.50 68 LEU A C 1
ATOM 542 O O . LEU A 1 68 ? -21.921 -12.015 18.490 1.00 96.50 68 LEU A O 1
ATOM 546 N N . ASN A 1 69 ? -19.805 -11.412 18.889 1.00 95.81 69 ASN A N 1
ATOM 547 C CA . ASN A 1 69 ? -19.431 -12.672 19.542 1.00 95.81 69 ASN A CA 1
ATOM 548 C C . ASN A 1 69 ? -20.158 -12.894 20.882 1.00 95.81 69 ASN A C 1
ATOM 550 O O . ASN A 1 69 ? -20.351 -14.047 21.280 1.00 95.81 69 ASN A O 1
ATOM 554 N N . ASP A 1 70 ? -20.578 -11.810 21.540 1.00 96.56 70 ASP A N 1
ATOM 555 C CA . ASP A 1 70 ? -21.299 -11.828 22.816 1.00 96.56 70 ASP A CA 1
ATOM 556 C C . ASP A 1 70 ? -22.817 -11.965 22.635 1.00 96.56 70 ASP A C 1
ATOM 558 O O . ASP A 1 70 ? -23.546 -12.100 23.617 1.00 96.56 70 ASP A O 1
ATOM 562 N N . ALA A 1 71 ? -23.311 -11.990 21.391 1.00 96.69 71 ALA A N 1
ATOM 563 C CA . ALA A 1 71 ? -24.717 -12.244 21.109 1.00 96.69 71 ALA A CA 1
ATOM 564 C C . ALA A 1 71 ? -25.164 -13.589 21.711 1.00 96.69 71 ALA A C 1
ATOM 566 O O . ALA A 1 71 ? -24.505 -14.618 21.535 1.00 96.69 71 ALA A O 1
ATOM 567 N N . GLY A 1 72 ? -26.289 -13.569 22.431 1.00 95.69 72 GLY A N 1
ATOM 568 C CA . GLY A 1 72 ? -26.820 -14.718 23.171 1.00 95.69 72 GLY A CA 1
ATOM 569 C C . GLY A 1 72 ? -26.332 -14.844 24.620 1.00 95.69 72 GLY A C 1
ATOM 570 O O . GLY A 1 72 ? -26.912 -15.623 25.377 1.00 95.69 72 GLY A O 1
ATOM 571 N N . LYS A 1 73 ? -25.325 -14.071 25.052 1.00 97.00 73 LYS A N 1
ATOM 572 C CA . LYS A 1 73 ? -24.897 -14.048 26.461 1.00 97.00 73 LYS A CA 1
ATOM 573 C C . LYS A 1 73 ? -25.874 -13.242 27.319 1.00 97.00 73 LYS A C 1
ATOM 575 O O . LYS A 1 73 ? -26.502 -12.294 26.840 1.00 97.00 73 LYS A O 1
ATOM 580 N N . ARG A 1 74 ? -26.009 -13.627 28.593 1.00 96.56 74 ARG A N 1
ATOM 581 C CA . ARG A 1 74 ? -26.763 -12.856 29.591 1.00 96.56 74 ARG A CA 1
ATOM 582 C C . ARG A 1 74 ? -25.867 -11.767 30.160 1.00 96.56 74 ARG A C 1
ATOM 584 O O . ARG A 1 74 ? -24.798 -12.069 30.678 1.00 96.56 74 ARG A O 1
ATOM 591 N N . GLU A 1 75 ? -26.342 -10.533 30.115 1.00 96.38 75 GLU A N 1
ATOM 592 C CA . GLU A 1 75 ? -25.691 -9.381 30.731 1.00 96.38 75 GLU A CA 1
ATOM 593 C C . GLU A 1 75 ? -26.661 -8.656 31.665 1.00 96.38 75 GLU A C 1
ATOM 595 O O . GLU A 1 75 ? -27.880 -8.858 31.620 1.00 96.38 75 GLU A O 1
ATOM 600 N N . MET A 1 76 ? -26.110 -7.828 32.551 1.00 97.25 76 MET A N 1
ATOM 601 C CA . MET A 1 76 ? -26.877 -7.018 33.489 1.00 97.25 76 MET A CA 1
ATOM 602 C C . MET A 1 76 ? -26.695 -5.543 33.151 1.00 97.25 76 MET A C 1
ATOM 604 O O . MET A 1 76 ? -25.580 -5.053 33.000 1.00 97.25 76 MET A O 1
ATOM 608 N N . CYS A 1 77 ? -27.809 -4.832 33.014 1.00 96.56 77 CYS A N 1
ATOM 609 C CA . CYS A 1 77 ? -27.808 -3.388 32.833 1.00 96.56 77 CYS A CA 1
ATOM 610 C C . CYS A 1 77 ? -27.512 -2.688 34.168 1.00 96.56 77 CYS A C 1
ATOM 612 O O . CYS A 1 77 ? -27.857 -3.213 35.221 1.00 96.56 77 CYS A O 1
ATOM 614 N N . GLU A 1 78 ? -26.992 -1.460 34.134 1.00 95.44 78 GLU A N 1
ATOM 615 C CA . GLU A 1 78 ? -26.802 -0.613 35.328 1.00 95.44 78 GLU A CA 1
ATOM 616 C C . GLU A 1 78 ? -28.103 -0.389 36.121 1.00 95.44 78 GLU A C 1
ATOM 618 O O . GLU A 1 78 ? -28.074 -0.213 37.331 1.00 95.44 78 GLU A O 1
ATOM 623 N N . CYS A 1 79 ? -29.267 -0.476 35.464 1.00 96.19 79 CYS A N 1
ATOM 624 C CA . CYS A 1 79 ? -30.573 -0.444 36.135 1.00 96.19 79 CYS A CA 1
ATOM 625 C C . CYS A 1 79 ? -30.964 -1.761 36.844 1.00 96.19 79 CYS A C 1
ATOM 627 O O . CYS A 1 79 ? -32.106 -1.902 37.277 1.00 96.19 79 CYS A O 1
ATOM 629 N N . GLY A 1 80 ? -30.071 -2.756 36.890 1.00 96.81 80 GLY A N 1
ATOM 630 C CA . GLY A 1 80 ? -30.307 -4.085 37.467 1.00 96.81 80 GLY A CA 1
ATOM 631 C C . GLY A 1 80 ? -31.109 -5.046 36.579 1.00 96.81 80 GLY A C 1
ATOM 632 O O . GLY A 1 80 ? -31.417 -6.159 36.992 1.00 96.81 80 GLY A O 1
ATOM 633 N N . TYR A 1 81 ? -31.480 -4.654 35.354 1.00 96.50 81 TYR A N 1
ATOM 634 C CA . TYR A 1 81 ? -32.216 -5.536 34.442 1.00 96.50 81 TYR A CA 1
ATOM 635 C C . TYR A 1 81 ? -31.286 -6.547 33.765 1.00 96.50 81 TYR A C 1
ATOM 637 O O . TYR A 1 81 ? -30.355 -6.148 33.063 1.00 96.50 81 TYR A O 1
ATOM 645 N N . HIS A 1 82 ? -31.571 -7.840 33.920 1.00 96.19 82 HIS A N 1
ATOM 646 C CA . HIS A 1 82 ? -30.907 -8.900 33.165 1.00 96.19 82 HIS A CA 1
ATOM 647 C C . HIS A 1 82 ? -31.519 -9.032 31.771 1.00 96.19 82 HIS A C 1
ATOM 649 O O . HIS A 1 82 ? -32.736 -9.146 31.625 1.00 96.19 82 HIS A O 1
ATOM 655 N N . TYR A 1 83 ? -30.678 -9.047 30.743 1.00 94.44 83 TYR A N 1
ATOM 656 C CA . TYR A 1 83 ? -31.101 -9.205 29.356 1.00 94.44 83 TYR A CA 1
ATOM 657 C C . TYR A 1 83 ? -30.142 -10.122 28.597 1.00 94.44 83 TYR A C 1
ATOM 659 O O . TYR A 1 83 ? -29.007 -10.348 29.010 1.00 94.44 83 TYR A O 1
ATOM 667 N N . ILE A 1 84 ? -30.613 -10.669 27.478 1.00 96.44 84 ILE A N 1
ATOM 668 C CA . ILE A 1 84 ? -29.785 -11.433 26.543 1.00 96.44 84 ILE A CA 1
ATOM 669 C C . ILE A 1 84 ? -29.351 -10.485 25.427 1.00 96.44 84 ILE A C 1
ATOM 671 O O . ILE A 1 84 ? -30.195 -9.805 24.836 1.00 96.44 84 ILE A O 1
ATOM 675 N N . VAL A 1 85 ? -28.050 -10.429 25.140 1.00 96.81 85 VAL A N 1
ATOM 676 C CA . VAL A 1 85 ? -27.507 -9.587 24.066 1.00 96.81 85 VAL A CA 1
ATOM 677 C C . VAL A 1 85 ? -28.117 -10.029 22.724 1.00 96.81 85 VAL A C 1
ATOM 679 O O . VAL A 1 85 ? -27.983 -11.200 22.353 1.00 96.81 85 VAL A O 1
ATOM 682 N N . PRO A 1 86 ? -28.809 -9.139 21.986 1.00 96.56 86 PRO A N 1
ATOM 683 C CA . PRO A 1 86 ? -29.439 -9.495 20.715 1.00 96.56 86 PRO A CA 1
ATOM 684 C C . PRO A 1 86 ? -28.398 -9.725 19.603 1.00 96.56 86 PRO A C 1
ATOM 686 O O . PRO A 1 86 ? -27.261 -9.272 19.710 1.00 96.56 86 PRO A O 1
ATOM 689 N N . GLY A 1 87 ? -28.795 -10.392 18.512 1.00 94.88 87 GLY A N 1
ATOM 690 C CA . GLY A 1 87 ? -27.932 -10.642 17.342 1.00 94.88 87 GLY A CA 1
ATOM 691 C C . GLY A 1 87 ? -27.499 -12.101 17.134 1.00 94.88 87 GLY A C 1
ATOM 692 O O . GLY A 1 87 ? -26.529 -12.360 16.424 1.00 94.88 87 GLY A O 1
ATOM 693 N N . GLY A 1 88 ? -28.166 -13.060 17.791 1.00 95.44 88 GLY A N 1
ATOM 694 C CA . GLY A 1 88 ? -27.822 -14.484 17.692 1.00 95.44 88 GLY A CA 1
ATOM 695 C C . GLY A 1 88 ? -27.992 -15.055 16.280 1.00 95.44 88 GLY A C 1
ATOM 696 O O . GLY A 1 88 ? -27.152 -15.829 15.829 1.00 95.44 88 GLY A O 1
ATOM 697 N N . GLU A 1 89 ? -29.020 -14.619 15.548 1.00 93.81 89 GLU A N 1
ATOM 698 C CA . GLU A 1 89 ? -29.244 -15.039 14.159 1.00 93.81 89 GLU A CA 1
ATOM 699 C C . GLU A 1 89 ? -28.152 -14.516 13.218 1.00 93.81 89 GLU A C 1
ATOM 701 O O . GLU A 1 89 ? -27.663 -15.244 12.356 1.00 93.81 89 GLU A O 1
ATOM 706 N N . GLU A 1 90 ? -27.730 -13.260 13.378 1.00 94.19 90 GLU A N 1
ATOM 707 C CA . GLU A 1 90 ? -26.647 -12.680 12.586 1.00 94.19 90 GLU A CA 1
ATOM 708 C C . GLU A 1 90 ? -25.303 -13.325 12.900 1.00 94.19 90 GLU A C 1
ATOM 710 O O . GLU A 1 90 ? -24.501 -13.510 11.985 1.00 94.19 90 GLU A O 1
ATOM 715 N N . LYS A 1 91 ? -25.064 -13.693 14.165 1.00 95.38 91 LYS A N 1
ATOM 716 C CA . LYS A 1 91 ? -23.885 -14.471 14.552 1.00 95.38 91 LYS A CA 1
ATOM 717 C C . LYS A 1 91 ? -23.870 -15.822 13.834 1.00 95.38 91 LYS A C 1
ATOM 719 O O . LYS A 1 91 ? -22.870 -16.129 13.190 1.00 95.38 91 LYS A O 1
ATOM 724 N N . ALA A 1 92 ? -24.982 -16.561 13.858 1.00 95.31 92 ALA A N 1
ATOM 725 C CA . ALA A 1 92 ? -25.103 -17.846 13.165 1.00 95.31 92 ALA A CA 1
ATOM 726 C C . ALA A 1 92 ? -24.866 -17.709 11.649 1.00 95.31 92 ALA A C 1
ATOM 728 O O . ALA A 1 92 ? -24.052 -18.435 11.083 1.00 95.31 92 ALA A O 1
ATOM 729 N N . LYS A 1 93 ? -25.474 -16.703 11.002 1.00 94.12 93 LYS A N 1
ATOM 730 C CA . LYS A 1 93 ? -25.248 -16.410 9.572 1.00 94.12 93 LYS A CA 1
ATOM 731 C C . LYS A 1 93 ? -23.792 -16.055 9.263 1.00 94.12 93 LYS A C 1
ATOM 733 O O . LYS A 1 93 ? -23.280 -16.403 8.201 1.00 94.12 93 LYS A O 1
ATOM 738 N N . LEU A 1 94 ? -23.117 -15.327 10.155 1.00 93.06 94 LEU A N 1
ATOM 739 C CA . LEU A 1 94 ? -21.716 -14.956 9.965 1.00 93.06 94 LEU A CA 1
ATOM 740 C C . LEU A 1 94 ? -20.780 -16.162 10.130 1.00 93.06 94 LEU A C 1
ATOM 742 O O . LEU A 1 94 ? -19.804 -16.278 9.389 1.00 93.06 94 LEU A O 1
ATOM 746 N N . GLU A 1 95 ? -21.060 -17.039 11.093 1.00 94.75 95 GLU A N 1
ATOM 747 C CA . GLU A 1 95 ? -20.318 -18.286 11.301 1.00 94.75 95 GLU A CA 1
ATOM 748 C C . GLU A 1 95 ? -20.496 -19.238 10.115 1.00 94.75 95 GLU A C 1
ATOM 750 O O . GLU A 1 95 ? -19.500 -19.739 9.596 1.00 94.75 95 GLU A O 1
ATOM 755 N N . GLU A 1 96 ? -21.716 -19.378 9.594 1.00 95.75 96 GLU A N 1
ATOM 756 C CA . GLU A 1 96 ? -21.997 -20.149 8.378 1.00 95.75 96 GLU A CA 1
ATOM 757 C C . GLU A 1 96 ? -21.230 -19.599 7.163 1.00 95.75 96 GLU A C 1
ATOM 759 O O . GLU A 1 96 ? -20.550 -20.345 6.459 1.00 95.75 96 GLU A O 1
ATOM 764 N N . GLN A 1 97 ? -21.230 -18.275 6.958 1.00 92.94 97 GLN A N 1
ATOM 765 C CA . GLN A 1 97 ? -20.449 -17.643 5.885 1.00 92.94 97 GLN A CA 1
ATOM 766 C C . GLN A 1 97 ? -18.937 -17.833 6.048 1.00 92.94 97 GLN A C 1
ATOM 768 O O . GLN A 1 97 ? -18.218 -17.941 5.053 1.00 92.94 97 GLN A O 1
ATOM 773 N N . ARG A 1 98 ? -18.425 -17.826 7.283 1.00 92.44 98 ARG A N 1
ATOM 774 C CA . ARG A 1 98 ? -17.003 -18.083 7.550 1.00 92.44 98 ARG A CA 1
ATOM 775 C C . ARG A 1 98 ? -16.650 -19.537 7.267 1.00 92.44 98 ARG A C 1
ATOM 777 O O . ARG A 1 98 ? -15.637 -19.769 6.615 1.00 92.44 98 ARG 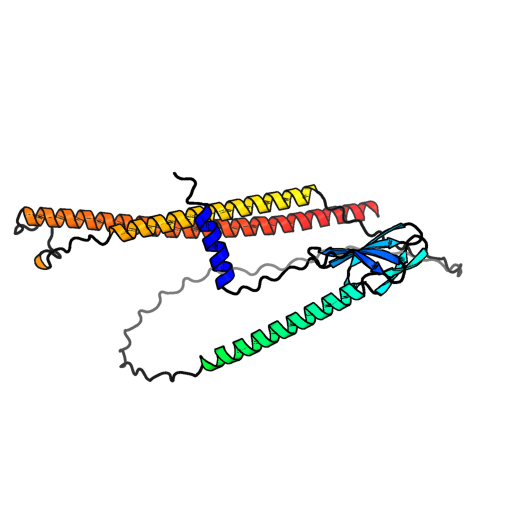A O 1
ATOM 784 N N . ALA A 1 99 ? -17.489 -20.478 7.689 1.00 95.50 99 ALA A N 1
ATOM 785 C CA . ALA A 1 99 ? -17.304 -21.898 7.420 1.00 95.50 99 ALA A CA 1
ATOM 786 C C . ALA A 1 99 ? -17.349 -22.198 5.912 1.00 95.50 99 ALA A C 1
ATOM 788 O O . ALA A 1 99 ? -16.475 -22.897 5.406 1.00 95.50 99 ALA A O 1
ATOM 789 N N . ALA A 1 100 ? -18.296 -21.607 5.175 1.00 94.81 100 ALA A N 1
ATOM 790 C CA . ALA A 1 100 ? -18.380 -21.747 3.720 1.00 94.81 100 ALA A CA 1
ATOM 791 C C . ALA A 1 100 ? -17.108 -21.237 3.019 1.00 94.81 100 ALA A C 1
ATOM 793 O O . ALA A 1 100 ? -16.499 -21.958 2.235 1.00 94.81 100 ALA A O 1
ATOM 794 N N . LYS A 1 101 ? -16.629 -20.038 3.379 1.00 92.94 101 LYS A N 1
ATOM 795 C CA . LYS A 1 101 ? -15.388 -19.477 2.814 1.00 92.94 101 LYS A CA 1
ATOM 796 C C . LYS A 1 101 ? -14.141 -20.286 3.154 1.00 92.94 101 LYS A C 1
ATOM 798 O O . LYS A 1 101 ? -13.213 -20.342 2.351 1.00 92.94 101 LYS A O 1
ATOM 803 N N . GLN A 1 102 ? -14.089 -20.875 4.348 1.00 94.31 102 GLN A N 1
ATOM 804 C CA . GLN A 1 102 ? -12.985 -21.752 4.730 1.00 94.31 102 GLN A CA 1
ATOM 805 C C . GLN A 1 102 ? -12.962 -23.012 3.862 1.00 94.31 102 GLN A C 1
ATOM 807 O O . GLN A 1 102 ? -11.896 -23.346 3.355 1.00 94.31 102 GLN A O 1
ATOM 812 N N . ARG A 1 103 ? -14.124 -23.630 3.602 1.00 96.25 103 ARG A N 1
ATOM 813 C CA . ARG A 1 103 ? -14.240 -24.780 2.688 1.00 96.25 103 ARG A CA 1
ATOM 814 C C . ARG A 1 103 ? -13.808 -24.426 1.265 1.00 96.25 103 ARG A C 1
ATOM 816 O O . ARG A 1 103 ? -12.958 -25.113 0.713 1.00 96.25 103 ARG A O 1
ATOM 823 N N . GLU A 1 104 ? -14.284 -23.302 0.725 1.00 94.62 104 GLU A N 1
ATOM 824 C CA . GLU A 1 104 ? -13.873 -22.819 -0.606 1.00 94.62 104 GLU A CA 1
ATOM 825 C C . GLU A 1 104 ? -12.356 -22.587 -0.696 1.00 94.62 104 GLU A C 1
ATOM 827 O O . GLU A 1 104 ? -11.716 -22.947 -1.682 1.00 94.62 104 GLU A O 1
ATOM 832 N N . THR A 1 105 ? -11.754 -22.001 0.344 1.00 93.69 105 THR A N 1
ATOM 833 C CA . THR A 1 105 ? -10.305 -21.739 0.371 1.00 93.69 105 THR A CA 1
ATOM 834 C C . THR A 1 105 ? -9.503 -23.039 0.464 1.00 93.69 105 THR A C 1
ATOM 836 O O . THR A 1 105 ? -8.429 -23.145 -0.124 1.00 93.69 105 THR A O 1
ATOM 839 N N . GLU A 1 106 ? -9.997 -24.033 1.201 1.00 95.50 106 GLU A N 1
ATOM 840 C CA . GLU A 1 106 ? -9.338 -25.332 1.331 1.00 95.50 106 GLU A CA 1
ATOM 841 C C . GLU A 1 106 ? -9.419 -26.146 0.030 1.00 95.50 106 GLU A C 1
ATOM 843 O O . GLU A 1 106 ? -8.417 -26.723 -0.392 1.00 95.50 106 GLU A O 1
ATOM 848 N N . GLU A 1 107 ? -10.561 -26.124 -0.662 1.00 95.00 107 GLU A N 1
ATOM 849 C CA . GLU A 1 107 ? -10.723 -26.729 -1.994 1.00 95.00 107 GLU A CA 1
ATOM 850 C C . GLU A 1 107 ? -9.835 -26.049 -3.051 1.00 95.00 107 GLU A C 1
ATOM 852 O O . GLU A 1 107 ? -9.201 -26.722 -3.871 1.00 95.00 107 GLU A O 1
ATOM 857 N N . GLN A 1 108 ? -9.703 -24.717 -3.001 1.00 92.88 108 GLN A N 1
ATOM 858 C CA . GLN A 1 108 ? -8.773 -23.984 -3.870 1.00 92.88 108 GLN A CA 1
ATOM 859 C C . GLN A 1 108 ? -7.309 -24.350 -3.601 1.00 92.88 108 GLN A C 1
ATOM 861 O O . GLN A 1 108 ? -6.529 -24.479 -4.541 1.00 92.88 108 GLN A O 1
ATOM 866 N N . LYS A 1 109 ? -6.925 -24.560 -2.337 1.00 92.75 109 LYS A N 1
ATOM 867 C CA . LYS A 1 109 ? -5.565 -25.002 -1.995 1.00 92.75 109 LYS A CA 1
ATOM 868 C C . LYS A 1 109 ? -5.282 -26.428 -2.466 1.00 92.75 109 LYS A C 1
ATOM 870 O O . LYS A 1 109 ? -4.198 -26.666 -2.987 1.00 92.75 109 LYS A O 1
ATOM 875 N N . LYS A 1 110 ? -6.245 -27.349 -2.339 1.00 93.25 110 LYS A N 1
ATOM 876 C CA . LYS A 1 110 ? -6.107 -28.733 -2.835 1.00 93.25 110 LYS A CA 1
ATOM 877 C C . LYS A 1 110 ? -5.942 -28.766 -4.357 1.00 93.25 110 LYS A C 1
ATOM 879 O O . LYS A 1 110 ? -4.973 -29.322 -4.853 1.00 93.25 110 LYS A O 1
ATOM 884 N N . SER A 1 111 ? -6.794 -28.045 -5.086 1.00 89.56 111 SER A N 1
ATOM 885 C CA . SER A 1 111 ? -6.719 -27.978 -6.555 1.00 89.56 111 SER A CA 1
ATOM 886 C C . SER A 1 111 ? -5.484 -27.250 -7.110 1.00 89.56 111 SER A C 1
ATOM 888 O O . SER A 1 111 ? -5.112 -27.476 -8.262 1.00 89.56 111 SER A O 1
ATOM 890 N N . GLN A 1 112 ? -4.836 -26.379 -6.327 1.00 86.94 112 GLN A N 1
ATOM 891 C CA . GLN A 1 112 ? -3.541 -25.790 -6.693 1.00 86.94 112 GLN A CA 1
ATOM 892 C C . GLN A 1 112 ? -2.354 -26.700 -6.348 1.00 86.94 112 GLN A C 1
ATOM 894 O O . GLN A 1 112 ? -1.391 -26.721 -7.108 1.00 86.94 112 GLN A O 1
ATOM 899 N N . GLY A 1 113 ? -2.421 -27.458 -5.248 1.00 81.75 113 GLY A N 1
ATOM 900 C CA . GLY A 1 113 ? -1.357 -28.382 -4.840 1.00 81.75 113 GLY A CA 1
ATOM 901 C C . GLY A 1 113 ? -1.093 -29.482 -5.869 1.00 81.75 113 GLY A C 1
ATOM 902 O O . GLY A 1 113 ? 0.064 -29.732 -6.202 1.00 81.75 113 GLY A O 1
ATOM 903 N N . ASP A 1 114 ? -2.153 -30.052 -6.447 1.00 79.56 114 ASP A N 1
ATOM 904 C CA . ASP A 1 114 ? -2.025 -31.122 -7.448 1.00 79.56 114 ASP A CA 1
ATOM 905 C C . ASP A 1 114 ? -1.343 -30.634 -8.740 1.00 79.56 114 ASP A C 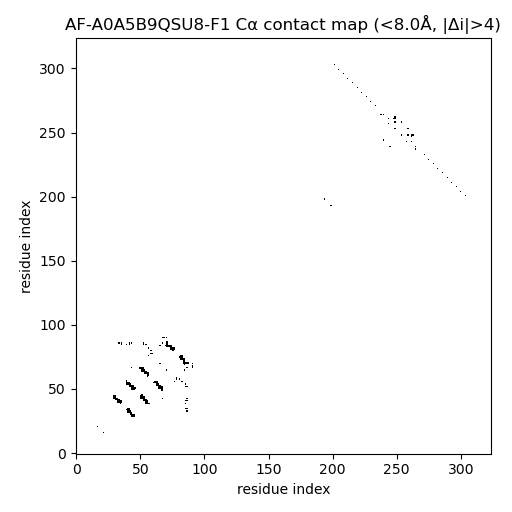1
ATOM 907 O O . ASP A 1 114 ? -0.558 -31.358 -9.345 1.00 79.56 114 ASP A O 1
ATOM 911 N N . LYS A 1 115 ? -1.553 -29.369 -9.134 1.00 78.19 115 LYS A N 1
ATOM 912 C CA . LYS A 1 115 ? -0.913 -28.797 -10.333 1.00 78.19 115 LYS A CA 1
ATOM 913 C C . LYS A 1 115 ? 0.573 -28.508 -10.148 1.00 78.19 115 LYS A C 1
ATOM 915 O O . LYS A 1 115 ? 1.319 -28.557 -11.120 1.00 78.19 115 LYS A O 1
ATOM 920 N N . THR A 1 116 ? 0.999 -28.194 -8.929 1.00 72.75 116 THR A N 1
ATOM 921 C CA . THR A 1 116 ? 2.415 -27.930 -8.642 1.00 72.75 116 THR A CA 1
ATOM 922 C C . THR A 1 116 ? 3.211 -29.233 -8.563 1.00 72.75 116 THR A C 1
ATOM 924 O O . THR A 1 116 ? 4.346 -29.273 -9.024 1.00 72.75 116 THR A O 1
ATOM 927 N N . HIS A 1 117 ? 2.612 -30.322 -8.069 1.00 64.06 117 HIS A N 1
ATOM 928 C CA . HIS A 1 117 ? 3.303 -31.612 -7.961 1.00 64.06 117 HIS A CA 1
ATOM 929 C C . HIS A 1 117 ? 3.531 -32.299 -9.325 1.00 64.06 117 HIS A C 1
ATOM 931 O O . HIS A 1 117 ? 4.446 -33.106 -9.464 1.00 64.06 117 HIS A O 1
ATOM 937 N N . GLU A 1 118 ? 2.749 -31.973 -10.358 1.00 63.81 118 GLU A N 1
ATOM 938 C CA . GLU A 1 118 ? 2.939 -32.540 -11.705 1.00 63.81 118 GLU A CA 1
ATOM 939 C C . GLU A 1 118 ? 4.049 -31.833 -12.513 1.00 63.81 118 GLU A C 1
ATOM 941 O O . GLU A 1 118 ? 4.571 -32.399 -13.471 1.00 63.81 118 GLU A O 1
ATOM 946 N N . GLN A 1 119 ? 4.463 -30.620 -12.114 1.00 58.44 119 GLN A N 1
ATOM 947 C CA . GLN A 1 119 ? 5.549 -29.867 -12.765 1.00 58.44 119 GLN A CA 1
ATOM 948 C C . GLN A 1 119 ? 6.939 -30.088 -12.152 1.00 58.44 119 GLN A C 1
ATOM 950 O O . GLN A 1 119 ? 7.924 -29.630 -12.726 1.00 58.44 119 GLN A O 1
ATOM 955 N N . GLU A 1 120 ? 7.036 -30.813 -11.038 1.00 56.09 120 GLU A N 1
ATOM 956 C CA . GLU A 1 120 ? 8.305 -31.146 -10.378 1.00 56.09 120 GLU A CA 1
ATOM 957 C C . GLU A 1 120 ? 8.646 -32.639 -10.520 1.00 56.09 120 GLU A C 1
ATOM 959 O O . GLU A 1 120 ? 9.276 -33.240 -9.653 1.00 56.09 120 GLU A O 1
ATOM 964 N N . MET A 1 121 ? 8.241 -33.261 -11.637 1.00 56.69 121 MET A N 1
ATOM 965 C CA . MET A 1 121 ? 8.900 -34.492 -12.067 1.00 56.69 121 MET A CA 1
ATOM 966 C C . MET A 1 121 ? 10.353 -34.147 -12.429 1.00 56.69 121 MET A C 1
ATOM 968 O O . MET A 1 121 ? 10.565 -33.295 -13.298 1.00 56.69 121 MET A O 1
ATOM 972 N N . PRO A 1 122 ? 11.348 -34.774 -11.776 1.00 56.88 122 PRO A N 1
ATOM 973 C CA . PRO A 1 122 ? 12.753 -34.533 -12.053 1.00 56.88 122 PRO A CA 1
ATOM 974 C C . PRO A 1 122 ? 13.037 -34.881 -13.512 1.00 56.88 122 PRO A C 1
ATOM 976 O O . PRO A 1 122 ? 13.040 -36.048 -13.895 1.00 56.88 122 PRO A O 1
ATOM 979 N N . LEU A 1 123 ? 13.266 -33.864 -14.340 1.00 62.47 123 LEU A N 1
ATOM 980 C CA . LEU A 1 123 ? 14.055 -34.060 -15.544 1.00 62.47 123 LEU A CA 1
ATOM 981 C C . LEU A 1 123 ? 15.433 -34.493 -15.055 1.00 62.47 123 LEU A C 1
ATOM 983 O O . LEU A 1 123 ? 16.115 -33.728 -14.370 1.00 62.47 123 LEU A O 1
ATOM 987 N N . ASP A 1 124 ? 15.774 -35.747 -15.351 1.00 53.28 124 ASP A N 1
ATOM 988 C CA . ASP A 1 124 ? 17.086 -36.330 -15.111 1.00 53.28 124 ASP A CA 1
ATOM 989 C C . ASP A 1 124 ? 18.178 -35.290 -15.406 1.00 53.28 124 ASP A C 1
ATOM 991 O O . ASP A 1 124 ? 18.146 -34.669 -16.478 1.00 53.28 124 ASP A O 1
ATOM 995 N N . PRO A 1 125 ? 19.150 -35.073 -14.499 1.00 58.34 125 PRO A N 1
ATOM 996 C CA . PRO A 1 125 ? 20.308 -34.259 -14.807 1.00 58.34 125 PRO A CA 1
ATOM 997 C C . PRO A 1 125 ? 21.098 -35.002 -15.880 1.00 58.34 125 PRO A C 1
ATOM 999 O O . PRO A 1 125 ? 21.916 -35.879 -15.603 1.00 58.34 125 PRO A O 1
ATOM 1002 N N . PHE A 1 126 ? 20.784 -34.679 -17.133 1.00 53.59 126 PHE A N 1
ATOM 1003 C CA . PHE A 1 126 ? 21.473 -35.176 -18.301 1.00 53.59 126 PHE A CA 1
ATOM 1004 C C . PHE A 1 126 ? 22.951 -34.850 -18.120 1.00 53.59 126 PHE A C 1
ATOM 1006 O O . PHE A 1 126 ? 23.348 -33.689 -18.012 1.00 53.59 126 PHE A O 1
ATOM 1013 N N . LEU A 1 127 ? 23.735 -35.919 -18.039 1.00 54.78 127 LEU A N 1
ATOM 1014 C CA . LEU A 1 127 ? 25.185 -35.955 -18.040 1.00 54.78 127 LEU A CA 1
ATOM 1015 C C . LEU A 1 127 ? 25.744 -35.041 -19.142 1.00 54.78 127 LEU A C 1
ATOM 1017 O O . LEU A 1 127 ? 25.958 -35.470 -20.272 1.00 54.78 127 LEU A O 1
ATOM 1021 N N . GLN A 1 128 ? 26.021 -33.782 -18.810 1.00 53.62 128 GLN A N 1
ATOM 1022 C CA . GLN A 1 128 ? 26.971 -32.962 -19.550 1.00 53.62 128 GLN A CA 1
ATOM 1023 C C . GLN A 1 128 ? 28.348 -33.210 -18.947 1.00 53.62 128 GLN A C 1
ATOM 1025 O O . GLN A 1 128 ? 28.837 -32.504 -18.067 1.00 53.62 128 GLN A O 1
ATOM 1030 N N . SER A 1 129 ? 28.951 -34.293 -19.428 1.00 52.72 129 SER A N 1
ATOM 1031 C CA . SER A 1 129 ? 30.378 -34.556 -19.349 1.00 52.72 129 SER A CA 1
ATOM 1032 C C . SER A 1 129 ? 31.135 -33.438 -20.070 1.00 52.72 129 SER A C 1
ATOM 1034 O O . SER A 1 129 ? 31.363 -33.502 -21.279 1.00 52.72 129 SER A O 1
ATOM 1036 N N . SER A 1 130 ? 31.502 -32.400 -19.326 1.00 53.56 130 SER A N 1
ATOM 1037 C CA . SER A 1 130 ? 32.518 -31.439 -19.745 1.00 53.56 130 SER A CA 1
ATOM 1038 C C . SER A 1 130 ? 33.911 -32.078 -19.611 1.00 53.56 130 SER A C 1
ATOM 1040 O O . SER A 1 130 ? 34.159 -32.783 -18.629 1.00 53.56 130 SER A O 1
ATOM 1042 N N . PRO A 1 131 ? 34.827 -31.858 -20.571 1.00 60.22 131 PRO A N 1
ATOM 1043 C CA . PRO A 1 131 ? 36.205 -32.339 -20.493 1.00 60.22 131 PRO A CA 1
ATOM 1044 C C . PRO A 1 131 ? 36.969 -31.674 -19.330 1.00 60.22 131 PRO A C 1
ATOM 1046 O O . PRO A 1 131 ? 36.615 -30.565 -18.920 1.00 60.22 131 PRO A O 1
ATOM 1049 N N . PRO A 1 132 ? 38.010 -32.329 -18.783 1.00 51.56 132 PRO A N 1
ATOM 1050 C CA . PRO A 1 132 ? 38.740 -31.833 -17.625 1.00 51.56 132 PRO A CA 1
ATOM 1051 C C . PRO A 1 132 ? 39.542 -30.587 -18.009 1.00 51.56 132 PRO A C 1
ATOM 1053 O O . PRO A 1 132 ? 40.570 -30.674 -18.678 1.00 51.56 132 PRO A O 1
ATOM 1056 N N . THR A 1 133 ? 39.071 -29.417 -17.582 1.00 53.41 133 THR A N 1
ATOM 1057 C CA . THR A 1 133 ? 39.863 -28.187 -17.623 1.00 53.41 133 THR A CA 1
ATOM 1058 C C . THR A 1 133 ? 40.979 -28.295 -16.591 1.00 53.41 133 THR A C 1
ATOM 1060 O O . THR A 1 133 ? 40.737 -28.377 -15.387 1.00 53.41 133 THR A O 1
ATOM 1063 N N . GLU A 1 134 ? 42.202 -28.307 -17.100 1.00 58.66 134 GLU A N 1
ATOM 1064 C CA . GLU A 1 134 ? 43.463 -28.271 -16.371 1.00 58.66 134 GLU A CA 1
ATOM 1065 C C . GLU A 1 134 ? 43.474 -27.127 -15.329 1.00 58.66 134 GLU A C 1
ATOM 1067 O O . GLU A 1 134 ? 43.186 -25.973 -15.672 1.00 58.66 134 GLU A O 1
ATOM 1072 N N . PRO A 1 135 ? 43.756 -27.412 -14.043 1.00 50.59 135 PRO A N 1
ATOM 1073 C CA . PRO A 1 135 ? 43.714 -26.408 -12.990 1.00 50.59 135 PRO A CA 1
ATOM 1074 C C . PRO A 1 135 ? 44.877 -25.423 -13.139 1.00 50.59 135 PRO A C 1
ATOM 1076 O O . PRO A 1 135 ? 46.041 -25.739 -12.898 1.00 50.59 135 PRO A O 1
ATOM 1079 N N . LYS A 1 136 ? 44.536 -24.189 -13.515 1.00 61.69 136 LYS A N 1
ATOM 1080 C CA . LYS A 1 136 ? 45.453 -23.048 -13.519 1.00 61.69 136 LYS A CA 1
ATOM 1081 C C . LYS A 1 136 ? 45.883 -22.738 -12.069 1.00 61.69 136 LYS A C 1
ATOM 1083 O O . LYS A 1 136 ? 45.008 -22.678 -11.202 1.00 61.69 136 LYS A O 1
ATOM 1088 N N . PRO A 1 137 ? 47.182 -22.521 -11.780 1.00 66.81 137 PRO A N 1
ATOM 1089 C CA . PRO A 1 137 ? 47.667 -22.264 -10.425 1.00 66.81 137 PRO A CA 1
ATOM 1090 C C . PRO A 1 137 ? 47.003 -21.025 -9.820 1.00 66.81 137 PRO A C 1
ATOM 1092 O O . PRO A 1 137 ? 47.087 -19.929 -10.377 1.00 66.81 137 PRO A O 1
ATOM 1095 N N . ILE A 1 138 ? 46.342 -21.207 -8.679 1.00 62.28 138 ILE A N 1
ATOM 1096 C CA . ILE A 1 138 ? 45.776 -20.123 -7.877 1.00 62.28 138 ILE A CA 1
ATOM 1097 C C . ILE A 1 138 ? 46.956 -19.354 -7.254 1.00 62.28 138 ILE A C 1
ATOM 1099 O O . ILE A 1 138 ? 47.748 -19.966 -6.532 1.00 62.28 138 ILE A O 1
ATOM 1103 N N . PRO A 1 139 ? 47.122 -18.043 -7.514 1.00 69.69 139 PRO A N 1
ATOM 1104 C CA . PRO A 1 139 ? 48.095 -17.235 -6.791 1.00 69.69 139 PRO A CA 1
ATOM 1105 C C . PRO A 1 139 ? 47.700 -17.169 -5.313 1.00 69.69 139 PRO A C 1
ATOM 1107 O O . PRO A 1 139 ? 46.531 -16.969 -4.981 1.00 69.69 139 PRO A O 1
ATOM 1110 N N . ALA A 1 140 ? 48.684 -17.380 -4.437 1.00 71.69 140 ALA A N 1
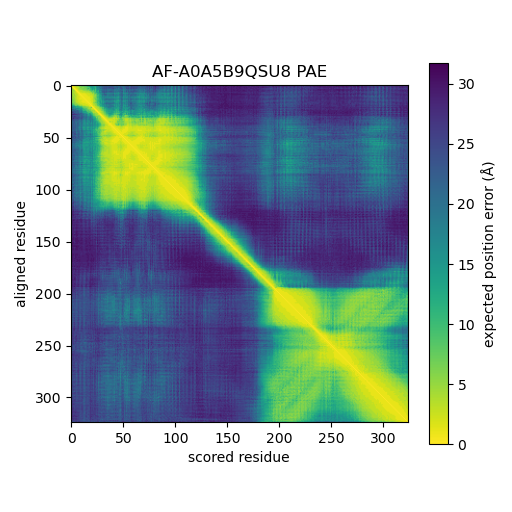ATOM 1111 C CA . ALA A 1 140 ? 48.495 -17.417 -2.993 1.00 71.69 140 ALA A CA 1
ATOM 1112 C C . ALA A 1 140 ? 47.746 -16.167 -2.489 1.00 71.69 140 ALA A C 1
ATOM 1114 O O . ALA A 1 140 ? 48.043 -15.057 -2.945 1.00 71.69 140 ALA A O 1
ATOM 1115 N N . PRO A 1 141 ? 46.789 -16.321 -1.555 1.00 72.56 141 PRO A N 1
ATOM 1116 C CA . PRO A 1 141 ? 46.112 -15.181 -0.962 1.00 72.56 141 PRO A CA 1
ATOM 1117 C C . PRO A 1 141 ? 47.125 -14.296 -0.213 1.00 72.56 141 PRO A C 1
ATOM 1119 O O . PRO A 1 141 ? 48.044 -14.820 0.425 1.00 72.56 141 PRO A O 1
ATOM 1122 N N . PRO A 1 142 ? 46.987 -12.960 -0.291 1.00 77.19 142 PRO A N 1
ATOM 1123 C CA . PRO A 1 142 ? 47.827 -12.037 0.461 1.00 77.19 142 PRO A CA 1
ATOM 1124 C C . PRO A 1 142 ? 47.652 -12.254 1.975 1.00 77.19 142 PRO A C 1
ATOM 1126 O O . PRO A 1 142 ? 46.567 -12.649 2.409 1.00 77.19 142 PRO A O 1
ATOM 1129 N N . PRO A 1 143 ? 48.699 -12.003 2.783 1.00 69.81 143 PRO A N 1
ATOM 1130 C CA . PRO A 1 143 ? 48.656 -12.231 4.222 1.00 69.81 143 PRO A CA 1
ATOM 1131 C C . PRO A 1 143 ? 47.559 -11.385 4.877 1.00 69.81 143 PRO A C 1
ATOM 1133 O O . PRO A 1 143 ? 47.490 -10.170 4.677 1.00 69.81 143 PRO A O 1
ATOM 1136 N N . GLU A 1 144 ? 46.709 -12.054 5.654 1.00 64.19 144 GLU A N 1
ATOM 1137 C CA . GLU A 1 144 ? 45.673 -11.445 6.484 1.00 64.19 144 GLU A CA 1
ATOM 1138 C C . GLU A 1 144 ? 46.282 -10.361 7.393 1.00 64.19 144 GLU A C 1
ATOM 1140 O O . GLU A 1 144 ? 47.245 -10.636 8.116 1.00 64.19 144 GLU A O 1
ATOM 1145 N N . PRO A 1 145 ? 45.744 -9.127 7.394 1.00 66.75 145 PRO A N 1
ATOM 1146 C CA . PRO A 1 145 ? 46.135 -8.124 8.367 1.00 66.75 145 PRO A CA 1
ATOM 1147 C C . PRO A 1 145 ? 45.647 -8.549 9.754 1.00 66.75 145 PRO A C 1
ATOM 1149 O O . PRO A 1 145 ? 44.448 -8.692 9.995 1.00 66.75 145 PRO A O 1
ATOM 1152 N N . SER A 1 146 ? 46.601 -8.735 10.664 1.00 64.44 146 SER A N 1
ATOM 1153 C CA . SER A 1 146 ? 46.385 -9.041 12.074 1.00 64.44 146 SER A CA 1
ATOM 1154 C C . SER A 1 146 ? 45.336 -8.110 12.682 1.00 64.44 146 SER A C 1
ATOM 1156 O O . SER A 1 146 ? 45.535 -6.895 12.758 1.00 64.44 146 SER A O 1
ATOM 1158 N N . ALA A 1 147 ? 44.213 -8.680 13.116 1.00 64.31 147 ALA A N 1
ATOM 1159 C CA . ALA A 1 147 ? 43.162 -7.935 13.789 1.00 64.31 147 ALA A CA 1
ATOM 1160 C C . ALA A 1 147 ? 43.706 -7.270 15.073 1.00 64.31 147 ALA A C 1
ATOM 1162 O O . ALA A 1 147 ? 44.441 -7.911 15.832 1.00 64.31 147 ALA A O 1
ATOM 1163 N N . PRO A 1 148 ? 43.355 -6.002 15.353 1.00 68.38 148 PRO A N 1
ATOM 1164 C CA . PRO A 1 148 ? 43.708 -5.357 16.607 1.00 68.38 148 PRO A CA 1
ATOM 1165 C C . PRO A 1 148 ? 42.994 -6.042 17.779 1.00 68.38 148 PRO A C 1
ATOM 1167 O O . PRO A 1 148 ? 41.781 -6.244 17.772 1.00 68.38 148 PRO A O 1
ATOM 1170 N N . PHE A 1 149 ? 43.786 -6.390 18.789 1.00 67.44 149 PHE A N 1
ATOM 1171 C CA . PHE A 1 149 ? 43.361 -6.978 20.053 1.00 67.44 149 PHE A CA 1
ATOM 1172 C C . PHE A 1 149 ? 42.366 -6.047 20.765 1.00 67.44 149 PHE A C 1
ATOM 1174 O O . PHE A 1 149 ? 42.736 -4.964 21.219 1.00 67.44 149 PHE A O 1
ATOM 1181 N N . VAL A 1 150 ? 41.101 -6.460 20.857 1.00 69.69 150 VAL A N 1
ATOM 1182 C CA . VAL A 1 150 ? 40.076 -5.776 21.657 1.00 69.69 150 VAL A CA 1
ATOM 1183 C C . VAL A 1 150 ? 40.057 -6.428 23.045 1.00 69.69 150 VAL A C 1
ATOM 1185 O O . VAL A 1 150 ? 39.762 -7.621 23.131 1.00 69.69 150 VAL A O 1
ATOM 1188 N N . PRO A 1 151 ? 40.384 -5.706 24.134 1.00 74.62 151 PRO A N 1
ATOM 1189 C CA . PRO A 1 151 ? 40.274 -6.256 25.480 1.00 74.62 151 PRO A CA 1
ATOM 1190 C C . PRO A 1 151 ? 38.797 -6.478 25.865 1.00 74.62 151 PRO A C 1
ATOM 1192 O O . PRO A 1 151 ? 37.922 -5.740 25.403 1.00 74.62 151 PRO A O 1
ATOM 1195 N N . PRO A 1 152 ? 38.501 -7.483 26.710 1.00 74.69 152 PRO A N 1
ATOM 1196 C CA . PRO A 1 152 ? 37.138 -7.796 27.126 1.00 74.69 152 PRO A CA 1
ATOM 1197 C C . PRO A 1 152 ? 36.524 -6.668 27.978 1.00 74.69 152 PRO A C 1
ATOM 1199 O O . PRO A 1 152 ? 37.248 -6.004 28.726 1.00 74.69 152 PRO A O 1
ATOM 1202 N N . PRO A 1 153 ? 35.198 -6.446 27.898 1.00 64.44 153 PRO A N 1
ATOM 1203 C CA . PRO A 1 153 ? 34.510 -5.477 28.741 1.00 64.44 153 PRO A CA 1
ATOM 1204 C C . PRO A 1 153 ? 34.496 -5.941 30.202 1.00 64.44 153 PRO A C 1
ATOM 1206 O O . PRO A 1 153 ? 34.138 -7.076 30.504 1.00 64.44 153 PRO A O 1
ATOM 1209 N N . SER A 1 154 ? 34.883 -5.034 31.093 1.00 62.03 154 SER A N 1
ATOM 1210 C CA . SER A 1 154 ? 34.866 -5.196 32.545 1.00 62.03 154 SER A CA 1
ATOM 1211 C C . SER A 1 154 ? 33.446 -5.425 33.071 1.00 62.03 154 SER A C 1
ATOM 1213 O O . SER A 1 154 ? 32.518 -4.706 32.694 1.00 62.03 154 SER A O 1
ATOM 1215 N N . ASP A 1 155 ? 33.301 -6.395 33.973 1.00 62.00 155 ASP A N 1
ATOM 1216 C CA . ASP A 1 155 ? 32.044 -6.748 34.632 1.00 62.00 155 ASP A CA 1
ATOM 1217 C C . ASP A 1 155 ? 31.393 -5.568 35.388 1.00 62.00 155 ASP A C 1
ATOM 1219 O O . ASP A 1 155 ? 32.090 -4.725 35.965 1.00 62.00 155 ASP A O 1
ATOM 1223 N N . PRO A 1 156 ? 30.048 -5.509 35.446 1.00 61.31 156 PRO A N 1
ATOM 1224 C CA . PRO A 1 156 ? 29.332 -4.513 36.228 1.00 61.31 156 PRO A CA 1
ATOM 1225 C C . PRO A 1 156 ? 29.424 -4.794 37.736 1.00 61.31 156 PRO A C 1
ATOM 1227 O O . PRO A 1 156 ? 29.102 -5.875 38.228 1.00 61.31 156 PRO A O 1
ATOM 1230 N N . VAL A 1 157 ? 29.817 -3.758 38.475 1.00 67.44 157 VAL A N 1
ATOM 1231 C CA . VAL A 1 157 ? 29.845 -3.691 39.942 1.00 67.44 157 VAL A CA 1
ATOM 1232 C C . VAL A 1 157 ? 28.418 -3.811 40.514 1.00 67.44 157 VAL A C 1
ATOM 1234 O O . VAL A 1 157 ? 27.534 -3.072 40.071 1.00 67.44 157 VAL A O 1
ATOM 1237 N N . PRO A 1 158 ? 28.156 -4.678 41.513 1.00 68.44 158 PRO A N 1
ATOM 1238 C CA . PRO A 1 158 ? 26.863 -4.727 42.192 1.00 68.44 158 PRO A CA 1
ATOM 1239 C C . PRO A 1 158 ? 26.692 -3.551 43.175 1.00 68.44 158 PRO A C 1
ATOM 1241 O O . PRO A 1 158 ? 27.658 -3.151 43.831 1.00 68.44 158 PRO A O 1
ATOM 1244 N N . PRO A 1 159 ? 25.473 -3.002 43.337 1.00 63.16 159 PRO A N 1
ATOM 1245 C CA . PRO A 1 159 ? 25.223 -1.955 44.315 1.00 63.16 159 PRO A CA 1
ATOM 1246 C C . PRO A 1 159 ? 25.258 -2.501 45.748 1.00 63.16 159 PRO A C 1
ATOM 1248 O O . PRO A 1 159 ? 24.669 -3.529 46.082 1.00 63.16 159 PRO A O 1
ATOM 1251 N N . ILE A 1 160 ? 25.963 -1.745 46.583 1.00 51.56 160 ILE A N 1
ATOM 1252 C CA . ILE A 1 160 ? 26.158 -1.920 48.019 1.00 51.56 160 ILE A CA 1
ATOM 1253 C C . ILE A 1 160 ? 24.801 -1.888 48.733 1.00 51.56 160 ILE A C 1
ATOM 1255 O O . ILE A 1 160 ? 24.074 -0.897 48.675 1.00 51.56 160 ILE A O 1
ATOM 1259 N N . ALA A 1 161 ? 24.483 -2.979 49.427 1.00 50.94 161 ALA A N 1
ATOM 1260 C CA . ALA A 1 161 ? 23.402 -3.041 50.395 1.00 50.94 161 ALA A CA 1
ATOM 1261 C C . ALA A 1 161 ? 23.868 -2.420 51.719 1.00 50.94 161 ALA A C 1
ATOM 1263 O O . ALA A 1 161 ? 24.770 -2.941 52.375 1.00 50.94 161 ALA A O 1
ATOM 1264 N N . SER A 1 162 ? 23.208 -1.338 52.124 1.00 52.22 162 SER A N 1
ATOM 1265 C CA . SER A 1 162 ? 23.336 -0.736 53.451 1.00 52.22 162 SER A CA 1
ATOM 1266 C C . SER A 1 162 ? 21.986 -0.853 54.162 1.00 52.22 162 SER A C 1
ATOM 1268 O O . SER A 1 162 ? 21.035 -0.164 53.799 1.00 52.22 162 SER A O 1
ATOM 1270 N N . GLY A 1 163 ? 21.891 -1.740 55.160 1.00 46.78 163 GLY A N 1
ATOM 1271 C CA . GLY A 1 163 ? 20.873 -1.652 56.224 1.00 46.78 163 GLY A CA 1
ATOM 1272 C C . GLY A 1 163 ? 21.155 -0.462 57.167 1.00 46.78 163 GLY A C 1
ATOM 1273 O O . GLY A 1 163 ? 22.159 0.223 56.945 1.00 46.78 163 GLY A O 1
ATOM 1274 N N . PRO A 1 164 ? 20.353 -0.212 58.234 1.00 57.94 164 PRO A N 1
ATOM 1275 C CA . PRO A 1 164 ? 20.178 -1.203 59.313 1.00 57.94 164 PRO A CA 1
ATOM 1276 C C . PRO A 1 164 ? 18.842 -1.195 60.122 1.00 57.94 164 PRO A C 1
ATOM 1278 O O . PRO A 1 164 ? 18.039 -0.276 60.034 1.00 57.94 164 PRO A O 1
ATOM 1281 N N . ALA A 1 165 ? 18.711 -2.241 60.963 1.00 41.00 165 ALA A N 1
ATOM 1282 C CA . ALA A 1 165 ? 18.142 -2.319 62.334 1.00 41.00 165 ALA A CA 1
ATOM 1283 C C . ALA A 1 165 ? 16.656 -1.930 62.599 1.00 41.00 165 ALA A C 1
ATOM 1285 O O . ALA A 1 165 ? 16.271 -0.781 62.448 1.00 41.00 165 ALA A O 1
ATOM 1286 N N . VAL A 1 166 ? 15.758 -2.880 62.938 1.00 50.22 166 VAL A N 1
ATOM 1287 C CA . VAL A 1 166 ? 15.424 -3.417 64.301 1.00 50.22 166 VAL A CA 1
ATOM 1288 C C . VAL A 1 166 ? 14.772 -2.343 65.202 1.00 50.22 166 VAL A C 1
ATOM 1290 O O . VAL A 1 166 ? 15.422 -1.365 65.536 1.00 50.22 166 VAL A O 1
ATOM 1293 N N . ALA A 1 167 ? 13.487 -2.422 65.590 1.00 48.00 167 ALA A N 1
ATOM 1294 C CA . ALA A 1 167 ? 12.930 -3.226 66.703 1.00 48.00 167 ALA A CA 1
ATOM 1295 C C . ALA A 1 167 ? 11.373 -3.038 66.815 1.00 48.00 167 ALA A C 1
ATOM 1297 O O . ALA A 1 167 ? 10.780 -2.462 65.909 1.00 48.00 167 ALA A O 1
ATOM 1298 N N . PRO A 1 168 ? 10.682 -3.460 67.901 1.00 56.44 168 PRO A N 1
ATOM 1299 C CA . PRO A 1 168 ? 9.985 -4.735 68.061 1.00 56.44 168 PRO A CA 1
ATOM 1300 C C . PRO A 1 168 ? 8.443 -4.610 68.140 1.00 56.44 168 PRO A C 1
ATOM 1302 O O . PRO A 1 168 ? 7.872 -3.530 68.265 1.00 56.44 168 PRO A O 1
ATOM 1305 N N . ALA A 1 169 ? 7.775 -5.766 68.111 1.00 46.47 169 ALA A N 1
ATOM 1306 C CA . ALA A 1 169 ? 6.348 -5.936 68.395 1.00 46.47 169 ALA A CA 1
ATOM 1307 C C . ALA A 1 169 ? 5.940 -5.408 69.787 1.00 46.47 169 ALA A C 1
ATOM 1309 O O . ALA A 1 169 ? 6.759 -5.391 70.711 1.00 46.47 169 ALA A O 1
ATOM 1310 N N . PRO A 1 170 ? 4.638 -5.123 69.980 1.00 56.50 170 PRO A N 1
ATOM 1311 C CA . PRO A 1 170 ? 3.927 -5.976 70.931 1.00 56.50 170 PRO A CA 1
ATOM 1312 C C . PRO A 1 170 ? 2.482 -6.347 70.542 1.00 56.50 170 PRO A C 1
ATOM 1314 O O . PRO A 1 170 ? 1.748 -5.588 69.924 1.00 56.50 170 PRO A O 1
ATOM 1317 N N . ALA A 1 171 ? 2.110 -7.535 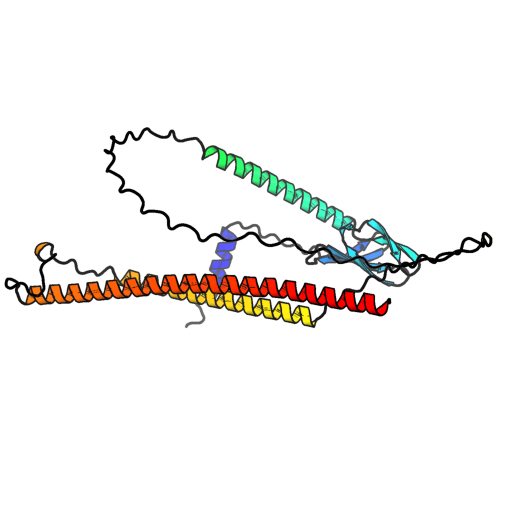71.024 1.00 42.31 171 ALA A N 1
ATOM 1318 C CA . ALA A 1 171 ? 0.829 -7.896 71.633 1.00 42.31 171 ALA A CA 1
ATOM 1319 C C . ALA A 1 171 ? -0.485 -7.732 70.838 1.00 42.31 171 ALA A C 1
ATOM 1321 O O . ALA A 1 171 ? -1.095 -6.673 70.766 1.00 42.31 171 ALA A O 1
ATOM 1322 N N . ALA A 1 172 ? -0.971 -8.886 70.375 1.00 50.59 172 ALA A N 1
ATOM 1323 C CA . ALA A 1 172 ? -2.318 -9.415 70.599 1.00 50.59 172 ALA A CA 1
ATOM 1324 C C . ALA A 1 172 ? -3.432 -8.425 71.014 1.00 50.59 172 ALA A C 1
ATOM 1326 O O . ALA A 1 172 ? -3.534 -8.038 72.177 1.00 50.59 172 ALA A O 1
ATOM 1327 N N . ALA A 1 173 ? -4.375 -8.189 70.098 1.00 41.78 173 ALA A N 1
ATOM 1328 C CA . ALA A 1 173 ? -5.746 -7.816 70.431 1.00 41.78 173 ALA A CA 1
ATOM 1329 C C . ALA A 1 173 ? -6.732 -8.422 69.412 1.00 41.78 173 ALA A C 1
ATOM 1331 O O . ALA A 1 173 ? -6.720 -8.060 68.244 1.00 41.78 173 ALA A O 1
ATOM 1332 N N . ALA A 1 174 ? -7.529 -9.369 69.915 1.00 46.28 174 ALA A N 1
ATOM 1333 C CA . ALA A 1 174 ? -8.904 -9.763 69.580 1.00 46.28 174 ALA A CA 1
ATOM 1334 C C . ALA A 1 174 ? -9.409 -9.875 68.109 1.00 46.28 174 ALA A C 1
ATOM 1336 O O . ALA A 1 174 ? -9.193 -8.997 67.281 1.00 46.28 174 ALA A O 1
ATOM 1337 N N . PRO A 1 175 ? -10.228 -10.906 67.801 1.00 55.38 175 PRO A N 1
ATOM 1338 C CA . PRO A 1 175 ? -10.922 -11.043 66.522 1.00 55.38 175 PRO A CA 1
ATOM 1339 C C . PRO A 1 175 ? -12.167 -10.142 66.468 1.00 55.38 175 PRO A C 1
ATOM 1341 O O . PRO A 1 175 ? -13.253 -10.522 66.906 1.00 55.38 175 PRO A O 1
ATOM 1344 N N . THR A 1 176 ? -12.035 -8.943 65.906 1.00 47.03 176 THR A N 1
ATOM 1345 C CA . THR A 1 176 ? -13.174 -8.084 65.555 1.00 47.03 176 THR A CA 1
ATOM 1346 C C . THR A 1 176 ? -13.581 -8.317 64.105 1.00 47.03 176 THR A C 1
ATOM 1348 O O . THR A 1 176 ? -12.917 -7.840 63.198 1.00 47.03 176 THR A O 1
ATOM 1351 N N . ALA A 1 177 ? -14.701 -9.032 63.951 1.00 51.25 177 ALA A N 1
ATOM 1352 C CA . ALA A 1 177 ? -15.701 -8.986 62.878 1.00 51.25 177 ALA A CA 1
ATOM 1353 C C . ALA A 1 177 ? -15.245 -9.092 61.397 1.00 51.25 177 ALA A C 1
ATOM 1355 O O . ALA A 1 177 ? -14.286 -8.457 60.973 1.00 51.25 177 ALA A O 1
ATOM 1356 N N . PRO A 1 178 ? -15.994 -9.813 60.538 1.00 53.28 178 PRO A N 1
ATOM 1357 C CA . PRO A 1 178 ? -15.795 -9.751 59.094 1.00 53.28 178 PRO A CA 1
ATOM 1358 C C . PRO A 1 178 ? -16.144 -8.343 58.594 1.00 53.28 178 PRO A C 1
ATOM 1360 O O . PRO A 1 178 ? -17.297 -8.020 58.305 1.00 53.28 178 PRO A O 1
ATOM 1363 N N . GLY A 1 179 ? -15.123 -7.490 58.525 1.00 43.94 179 GLY A N 1
ATOM 1364 C CA . GLY A 1 179 ? -15.158 -6.227 57.816 1.00 43.94 179 GLY A CA 1
ATOM 1365 C C . GLY A 1 179 ? -15.470 -6.522 56.360 1.00 43.94 179 GLY A C 1
ATOM 1366 O O . GLY A 1 179 ? -14.675 -7.129 55.647 1.00 43.94 179 GLY A O 1
ATOM 1367 N N . PHE A 1 180 ? -16.668 -6.126 55.951 1.00 51.72 180 PHE A N 1
ATOM 1368 C CA . PHE A 1 180 ? -17.107 -6.097 54.571 1.00 51.72 180 PHE A CA 1
ATOM 1369 C C . PHE A 1 180 ? -16.118 -5.209 53.809 1.00 51.72 180 PHE A C 1
ATOM 1371 O O . PHE A 1 180 ? -16.225 -3.987 53.850 1.00 51.72 180 PHE A O 1
ATOM 1378 N N . VAL A 1 181 ? -15.103 -5.809 53.184 1.00 48.25 181 VAL A N 1
ATOM 1379 C CA . VAL A 1 181 ? -14.261 -5.123 52.205 1.00 48.25 181 VAL A CA 1
ATOM 1380 C C . VAL A 1 181 ? -15.201 -4.853 51.036 1.00 48.25 181 VAL A C 1
ATOM 1382 O O . VAL A 1 181 ? -15.619 -5.819 50.392 1.00 48.25 181 VAL A O 1
ATOM 1385 N N . PRO A 1 182 ? -15.634 -3.603 50.777 1.00 49.69 182 PRO A N 1
ATOM 1386 C CA . PRO A 1 182 ? -16.412 -3.348 49.585 1.00 49.69 182 PRO A CA 1
ATOM 1387 C C . PRO A 1 182 ? -15.514 -3.735 48.417 1.00 49.69 182 PRO A C 1
ATOM 1389 O O . PRO A 1 182 ? -14.449 -3.155 48.217 1.00 49.69 182 PRO A O 1
ATOM 1392 N N . GLU A 1 183 ? -15.917 -4.770 47.690 1.00 50.66 183 GLU A N 1
ATOM 1393 C CA . GLU A 1 183 ? -15.323 -5.146 46.422 1.00 50.66 183 GLU A CA 1
ATOM 1394 C C . GLU A 1 183 ? -15.480 -3.931 45.509 1.00 50.66 183 GLU A C 1
ATOM 1396 O O . GLU A 1 183 ? -16.548 -3.678 44.943 1.00 50.66 183 GLU A O 1
ATOM 1401 N N . VAL A 1 184 ? -14.437 -3.099 45.461 1.00 48.97 184 VAL A N 1
ATOM 1402 C CA . VAL A 1 184 ? -14.374 -1.922 44.608 1.00 48.97 184 VAL A CA 1
ATOM 1403 C C . VAL A 1 184 ? -14.320 -2.456 43.184 1.00 48.97 184 VAL A C 1
ATOM 1405 O O . VAL A 1 184 ? -13.259 -2.682 42.611 1.00 48.97 184 VAL A O 1
ATOM 1408 N N . LYS A 1 185 ? -15.502 -2.695 42.613 1.00 45.69 185 LYS A N 1
ATOM 1409 C CA . LYS A 1 185 ? -15.707 -2.937 41.190 1.00 45.69 185 LYS A CA 1
ATOM 1410 C C . LYS A 1 185 ? -15.368 -1.647 40.455 1.00 45.69 185 LYS A C 1
ATOM 1412 O O . LYS A 1 185 ? -16.241 -0.906 40.012 1.00 45.69 185 LYS A O 1
ATOM 1417 N N . THR A 1 186 ? -14.079 -1.368 40.292 1.00 50.28 186 THR A N 1
ATOM 1418 C CA . THR A 1 186 ? -13.555 -0.398 39.329 1.00 50.28 186 THR A CA 1
ATOM 1419 C C . THR A 1 186 ? -13.665 -0.968 37.916 1.00 50.28 186 THR A C 1
ATOM 1421 O O . THR A 1 186 ? -12.735 -0.909 37.123 1.00 50.28 186 THR A O 1
ATOM 1424 N N . SER A 1 187 ? -14.851 -1.441 37.520 1.00 49.91 187 SER A N 1
ATOM 1425 C CA . SER A 1 187 ? -15.195 -1.567 36.104 1.00 49.91 187 SER A CA 1
ATOM 1426 C C . SER A 1 187 ? -15.613 -0.192 35.576 1.00 49.91 187 SER A C 1
ATOM 1428 O O . SER A 1 187 ? -16.684 -0.025 34.993 1.00 49.91 187 SER A O 1
ATOM 1430 N N . ARG A 1 188 ? -14.781 0.836 35.787 1.00 44.47 188 ARG A N 1
ATOM 1431 C CA . ARG A 1 188 ? -14.857 2.027 34.943 1.00 44.47 188 ARG A CA 1
ATOM 1432 C C . ARG A 1 188 ? -14.282 1.593 33.610 1.00 44.47 188 ARG A C 1
ATOM 1434 O O . ARG A 1 188 ? -13.085 1.693 33.373 1.00 44.47 188 ARG A O 1
ATOM 1441 N N . THR A 1 189 ? -15.155 1.071 32.754 1.00 49.03 189 THR A N 1
ATOM 1442 C CA . THR A 1 189 ? -14.944 1.037 31.311 1.00 49.03 189 THR A CA 1
ATOM 1443 C C . THR A 1 189 ? -14.587 2.453 30.898 1.00 49.03 189 THR A C 1
ATOM 1445 O O . THR A 1 189 ? -15.463 3.305 30.729 1.00 49.03 189 THR A O 1
ATOM 1448 N N . TYR A 1 190 ? -13.285 2.724 30.834 1.00 46.16 190 TYR A N 1
ATOM 1449 C CA . TYR A 1 190 ? -12.737 3.964 30.333 1.00 46.16 190 TYR A CA 1
ATOM 1450 C C . TYR A 1 190 ? -13.278 4.064 28.913 1.00 46.16 190 TYR A C 1
ATOM 1452 O O . TYR A 1 190 ? -12.887 3.296 28.030 1.00 46.16 190 TYR A O 1
ATOM 1460 N N . LYS A 1 191 ? -14.277 4.931 28.707 1.00 48.94 191 LYS A N 1
ATOM 1461 C CA . LYS A 1 191 ? -14.664 5.359 27.369 1.00 48.94 191 LYS A CA 1
ATOM 1462 C C . LYS A 1 191 ? -13.362 5.842 26.763 1.00 48.94 191 LYS A C 1
ATOM 1464 O O . LYS A 1 191 ? -12.838 6.869 27.183 1.00 48.94 191 LYS A O 1
ATOM 1469 N N . ARG A 1 192 ? -12.807 5.031 25.862 1.00 51.03 192 ARG A N 1
ATOM 1470 C CA . ARG A 1 192 ? -11.661 5.351 25.026 1.00 51.03 192 ARG A CA 1
ATOM 1471 C C . ARG A 1 192 ? -12.091 6.573 24.225 1.00 51.03 192 ARG A C 1
ATOM 1473 O O . ARG A 1 192 ? -12.660 6.442 23.148 1.00 51.03 192 ARG A O 1
ATOM 1480 N N . ASN A 1 193 ? -11.956 7.749 24.827 1.00 44.31 193 ASN A N 1
ATOM 1481 C CA . ASN A 1 193 ? -12.145 9.017 24.165 1.00 44.31 193 ASN A CA 1
ATOM 1482 C C . ASN A 1 193 ? -10.969 9.088 23.205 1.00 44.31 193 ASN A C 1
ATOM 1484 O O . ASN A 1 193 ? -9.851 9.421 23.582 1.00 44.31 193 ASN A O 1
ATOM 1488 N N . GLU A 1 194 ? -11.219 8.605 21.992 1.00 57.44 194 GLU A N 1
ATOM 1489 C CA . GLU A 1 194 ? -10.316 8.700 20.863 1.00 57.44 194 GLU A CA 1
ATOM 1490 C C . GLU A 1 194 ? -9.891 10.159 20.772 1.00 57.44 194 GLU A C 1
ATOM 1492 O O . GLU A 1 194 ? -10.712 11.019 20.463 1.00 57.44 194 GLU A O 1
ATOM 1497 N N . TYR A 1 195 ? -8.636 10.452 21.114 1.00 64.88 195 TYR A N 1
ATOM 1498 C CA . TYR A 1 195 ? -8.081 11.789 20.984 1.00 64.88 195 TYR A CA 1
ATOM 1499 C C . TYR A 1 195 ? -8.269 12.223 19.522 1.00 64.88 195 TYR A C 1
ATOM 1501 O O . TYR A 1 195 ? -7.608 11.669 18.631 1.00 64.88 195 TYR A O 1
ATOM 1509 N N . PRO A 1 196 ? -9.167 13.184 19.229 1.00 75.12 196 PRO A N 1
ATOM 1510 C CA . PRO A 1 196 ? -9.463 13.560 17.851 1.00 75.12 196 PRO A CA 1
ATOM 1511 C C . PRO A 1 196 ? -8.206 14.115 17.172 1.00 75.12 196 PRO A C 1
ATOM 1513 O O . PRO A 1 196 ? -7.969 13.845 15.997 1.00 75.12 196 PRO A O 1
ATOM 1516 N N . ALA A 1 197 ? -7.334 14.771 17.946 1.00 75.12 197 ALA A N 1
ATOM 1517 C CA . ALA A 1 197 ? -6.031 15.253 17.502 1.00 75.12 197 ALA A CA 1
ATOM 1518 C C . ALA A 1 197 ? -5.127 14.132 16.957 1.00 75.12 197 ALA A C 1
ATOM 1520 O O . ALA A 1 197 ? -4.553 14.280 15.882 1.00 75.12 197 ALA A O 1
ATOM 1521 N N . LEU A 1 198 ? -5.048 12.977 17.630 1.00 75.38 198 LEU A N 1
ATOM 1522 C CA . LEU A 1 198 ? -4.211 11.858 17.177 1.00 75.38 198 LEU A CA 1
ATOM 1523 C C . LEU A 1 198 ? -4.738 11.249 15.870 1.00 75.38 198 LEU A C 1
ATOM 1525 O O . LEU A 1 198 ? -3.969 10.839 15.001 1.00 75.38 198 LEU A O 1
ATOM 1529 N N . THR A 1 199 ? -6.062 11.214 15.721 1.00 79.56 199 THR A N 1
ATOM 1530 C CA . THR A 1 199 ? -6.714 10.739 14.497 1.00 79.56 199 THR A CA 1
ATOM 1531 C C . THR A 1 199 ? -6.407 11.674 13.330 1.00 79.56 199 THR A C 1
ATOM 1533 O O . THR A 1 199 ? -6.053 11.201 12.252 1.00 79.56 199 THR A O 1
ATOM 1536 N N . ILE A 1 200 ? -6.449 12.990 13.558 1.00 81.88 200 ILE A N 1
ATOM 1537 C CA . ILE A 1 200 ? -6.079 13.997 12.556 1.00 81.88 200 ILE A CA 1
ATOM 1538 C C . ILE A 1 200 ? -4.611 13.832 12.147 1.00 81.88 200 ILE A C 1
ATOM 1540 O O . ILE A 1 200 ? -4.333 13.747 10.954 1.00 81.88 200 ILE A O 1
ATOM 1544 N N . VAL A 1 201 ? -3.683 13.695 13.102 1.00 82.00 201 VAL A N 1
ATOM 1545 C CA . VAL A 1 201 ? -2.250 13.501 12.802 1.00 82.00 201 VAL A CA 1
ATOM 1546 C C . VAL A 1 201 ? -2.018 12.238 11.970 1.00 82.00 201 VAL A C 1
ATOM 1548 O O . VAL A 1 201 ? -1.299 12.290 10.974 1.00 82.00 201 VAL A O 1
ATOM 1551 N N . ARG A 1 202 ? -2.672 11.116 12.301 1.00 80.06 202 ARG A N 1
ATOM 1552 C CA . ARG A 1 202 ? -2.576 9.890 11.488 1.00 80.06 202 ARG A CA 1
ATOM 1553 C C . ARG A 1 202 ? -3.103 10.086 10.074 1.00 80.06 202 ARG A C 1
ATOM 1555 O O . ARG A 1 202 ? -2.466 9.632 9.130 1.00 80.06 202 ARG A O 1
ATOM 1562 N N . VAL A 1 203 ? -4.247 10.750 9.916 1.00 81.75 203 VAL A N 1
ATOM 1563 C CA . VAL A 1 203 ? -4.818 11.024 8.589 1.00 81.75 203 VAL A CA 1
ATOM 1564 C C . VAL A 1 203 ? -3.879 11.914 7.775 1.00 81.75 203 VAL A C 1
ATOM 1566 O O . VAL A 1 203 ? -3.642 11.622 6.607 1.00 81.75 203 VAL A O 1
ATOM 1569 N N . VAL A 1 204 ? -3.288 12.944 8.386 1.00 84.88 204 VAL A N 1
ATOM 1570 C CA . VAL A 1 204 ? -2.314 13.824 7.722 1.00 84.88 204 VAL A CA 1
ATOM 1571 C C . VAL A 1 204 ? -1.066 13.046 7.298 1.00 84.88 204 VAL A C 1
ATOM 1573 O O . VAL A 1 204 ? -0.659 13.150 6.143 1.00 84.88 204 VAL A O 1
ATOM 1576 N N . LEU A 1 205 ? -0.498 12.209 8.172 1.00 81.50 205 LEU A N 1
ATOM 1577 C CA . LEU A 1 205 ? 0.661 11.374 7.832 1.00 81.50 205 LEU A CA 1
ATOM 1578 C C . LEU A 1 205 ? 0.355 10.391 6.695 1.00 81.50 205 LEU A C 1
ATOM 1580 O O . LEU A 1 205 ? 1.166 10.237 5.784 1.00 81.50 205 LEU A O 1
ATOM 1584 N N . LEU A 1 206 ? -0.828 9.771 6.699 1.00 79.69 206 LEU A N 1
ATOM 1585 C CA . LEU A 1 206 ? -1.263 8.885 5.615 1.00 79.69 206 LEU A CA 1
ATOM 1586 C C . LEU A 1 206 ? -1.465 9.638 4.294 1.00 79.69 206 LEU A C 1
ATOM 1588 O O . LEU A 1 206 ? -1.133 9.107 3.237 1.00 79.69 206 LEU A O 1
ATOM 1592 N N . MET A 1 207 ? -1.967 10.875 4.337 1.00 81.94 207 MET A N 1
ATOM 1593 C CA . MET A 1 207 ? -2.095 11.727 3.150 1.00 81.94 207 MET A CA 1
ATOM 1594 C C . MET A 1 207 ? -0.721 12.104 2.582 1.00 81.94 207 MET A C 1
ATOM 1596 O O . MET A 1 207 ? -0.526 12.014 1.372 1.00 81.94 207 MET A O 1
ATOM 1600 N N . ILE A 1 208 ? 0.247 12.455 3.437 1.00 82.88 208 ILE A N 1
ATOM 1601 C CA . ILE A 1 208 ? 1.630 12.747 3.023 1.00 82.88 208 ILE A CA 1
ATOM 1602 C C . ILE A 1 208 ? 2.282 11.503 2.407 1.00 82.88 208 ILE A C 1
ATOM 1604 O O . ILE A 1 208 ? 2.855 11.588 1.322 1.00 82.88 208 ILE A O 1
ATOM 1608 N N . ALA A 1 209 ? 2.139 10.336 3.043 1.00 80.56 209 ALA A N 1
ATOM 1609 C CA . ALA A 1 209 ? 2.633 9.073 2.497 1.00 80.56 209 ALA A CA 1
ATOM 1610 C C . ALA A 1 209 ? 1.985 8.749 1.138 1.00 80.56 209 ALA A C 1
ATOM 1612 O O . ALA A 1 209 ? 2.674 8.363 0.196 1.00 80.56 209 ALA A O 1
ATOM 1613 N N . GLY A 1 210 ? 0.675 8.976 1.002 1.00 82.25 210 GLY A N 1
ATOM 1614 C CA . GLY A 1 210 ? -0.041 8.820 -0.264 1.00 82.25 210 GLY A CA 1
ATOM 1615 C C . GLY A 1 210 ? 0.497 9.735 -1.368 1.00 82.25 210 GLY A C 1
ATOM 1616 O O . GLY A 1 210 ? 0.733 9.272 -2.483 1.00 82.25 210 GLY A O 1
ATOM 1617 N N . LEU A 1 211 ? 0.751 11.011 -1.063 1.00 82.44 211 LEU A N 1
ATOM 1618 C CA . LEU A 1 211 ? 1.343 11.960 -2.013 1.00 82.44 211 LEU A CA 1
ATOM 1619 C C . LEU A 1 211 ? 2.760 11.549 -2.433 1.00 82.44 211 LEU A C 1
ATOM 1621 O O . LEU A 1 211 ? 3.075 11.621 -3.620 1.00 82.44 211 LEU A O 1
ATOM 1625 N N . ALA A 1 212 ? 3.580 11.052 -1.501 1.00 80.88 212 ALA A N 1
ATOM 1626 C CA . ALA A 1 212 ? 4.920 10.551 -1.805 1.00 80.88 212 ALA A CA 1
ATOM 1627 C C . ALA A 1 212 ? 4.882 9.357 -2.776 1.00 80.88 212 ALA A C 1
ATOM 1629 O O . ALA A 1 212 ? 5.633 9.328 -3.750 1.00 80.88 212 ALA A O 1
ATOM 1630 N N . VAL A 1 213 ? 3.955 8.413 -2.574 1.00 81.06 213 VAL A N 1
ATOM 1631 C CA . VAL A 1 213 ? 3.760 7.268 -3.484 1.00 81.06 213 VAL A CA 1
ATOM 1632 C C . VAL A 1 213 ? 3.287 7.723 -4.867 1.00 81.06 213 VAL A C 1
ATOM 1634 O O . VAL A 1 213 ? 3.764 7.216 -5.882 1.00 81.06 213 VAL A O 1
ATOM 1637 N N . VAL A 1 214 ? 2.373 8.696 -4.940 1.00 83.81 214 VAL A N 1
ATOM 1638 C CA . VAL A 1 214 ? 1.914 9.250 -6.225 1.00 83.81 214 VAL A CA 1
ATOM 1639 C C . VAL A 1 214 ? 3.059 9.946 -6.959 1.00 83.81 214 VAL A C 1
ATOM 1641 O O . VAL A 1 214 ? 3.251 9.709 -8.150 1.00 83.81 214 VAL A O 1
ATOM 1644 N N . GLN A 1 215 ? 3.850 10.764 -6.265 1.00 84.12 215 GLN A N 1
ATOM 1645 C CA . GLN A 1 215 ? 5.015 11.425 -6.851 1.00 84.12 215 GLN A CA 1
ATOM 1646 C C . GLN A 1 215 ? 6.040 10.403 -7.358 1.00 84.12 215 GLN A C 1
ATOM 1648 O O . GLN A 1 215 ? 6.543 10.538 -8.473 1.00 84.12 215 GLN A O 1
ATOM 1653 N N . TRP A 1 216 ? 6.287 9.341 -6.590 1.00 83.44 216 TRP A N 1
ATOM 1654 C CA . TRP A 1 216 ? 7.150 8.232 -6.989 1.00 83.44 216 TRP A CA 1
ATOM 1655 C C . TRP A 1 216 ? 6.660 7.523 -8.260 1.00 83.44 216 TRP A C 1
ATOM 1657 O O . TRP A 1 216 ? 7.441 7.297 -9.188 1.00 83.44 216 TRP A O 1
ATOM 1667 N N . MET A 1 217 ? 5.358 7.228 -8.348 1.00 83.31 217 MET A N 1
ATOM 1668 C CA . MET A 1 217 ? 4.740 6.649 -9.547 1.00 83.31 217 MET A CA 1
ATOM 1669 C C . MET A 1 217 ? 4.933 7.554 -10.767 1.00 83.31 217 MET A C 1
ATOM 1671 O O . MET A 1 217 ? 5.307 7.075 -11.834 1.00 83.31 217 MET A O 1
ATOM 1675 N N . VAL A 1 218 ? 4.713 8.864 -10.614 1.00 85.19 218 VAL A N 1
ATOM 1676 C CA . VAL A 1 218 ? 4.881 9.834 -11.705 1.00 85.19 218 VAL A CA 1
ATOM 1677 C C . VAL A 1 218 ? 6.326 9.839 -12.201 1.00 85.19 218 VAL A C 1
ATOM 1679 O O . VAL A 1 218 ? 6.545 9.681 -13.400 1.00 85.19 218 VAL A O 1
ATOM 1682 N N . VAL A 1 219 ? 7.308 9.943 -11.300 1.00 83.25 219 VAL A N 1
ATOM 1683 C CA . VAL A 1 219 ? 8.734 9.911 -11.670 1.00 83.25 219 VAL A CA 1
ATOM 1684 C C . VAL A 1 219 ? 9.084 8.611 -12.397 1.00 83.25 219 VAL A C 1
ATOM 1686 O O . VAL A 1 219 ? 9.735 8.660 -13.434 1.00 83.25 219 VAL A O 1
ATOM 1689 N N . SER A 1 220 ? 8.588 7.470 -11.914 1.00 80.81 220 SER A N 1
ATOM 1690 C CA . SER A 1 220 ? 8.839 6.155 -12.522 1.00 80.81 220 SER A CA 1
ATOM 1691 C C . SER A 1 220 ? 8.257 6.033 -13.935 1.00 80.81 220 SER A C 1
ATOM 1693 O O . SER A 1 220 ? 8.880 5.470 -14.830 1.00 80.81 220 SER A O 1
ATOM 1695 N N . VAL A 1 221 ? 7.065 6.587 -14.174 1.00 85.56 221 VAL A N 1
ATOM 1696 C CA . VAL A 1 221 ? 6.468 6.601 -15.518 1.00 85.56 221 VAL A CA 1
ATOM 1697 C C . VAL A 1 221 ? 7.271 7.497 -16.462 1.00 85.56 221 VAL A C 1
ATOM 1699 O O . VAL A 1 221 ? 7.504 7.117 -17.608 1.00 85.56 221 VAL A O 1
ATOM 1702 N N . PHE A 1 222 ? 7.726 8.664 -15.993 1.00 83.69 222 PHE A N 1
ATOM 1703 C CA . PHE A 1 222 ? 8.551 9.565 -16.800 1.00 83.69 222 PHE A CA 1
ATOM 1704 C C . PHE A 1 222 ? 9.921 8.965 -17.137 1.00 83.69 222 PHE A C 1
ATOM 1706 O O . PHE A 1 222 ? 10.362 9.106 -18.277 1.00 83.69 222 PHE A O 1
ATOM 1713 N N . THR A 1 223 ? 10.574 8.267 -16.203 1.00 81.19 223 THR A N 1
ATOM 1714 C CA . THR A 1 223 ? 11.863 7.607 -16.470 1.00 81.19 223 THR A CA 1
ATOM 1715 C C . THR A 1 223 ? 11.719 6.471 -17.476 1.00 81.19 223 THR A C 1
ATOM 1717 O O . THR A 1 223 ? 12.508 6.396 -18.416 1.00 81.19 223 THR A O 1
ATOM 1720 N N . VAL A 1 224 ? 10.679 5.639 -17.357 1.00 82.81 224 VAL A N 1
ATOM 1721 C CA . VAL A 1 224 ? 10.401 4.573 -18.336 1.00 82.81 224 VAL A CA 1
ATOM 1722 C C . VAL A 1 224 ? 10.071 5.157 -19.711 1.00 82.81 224 VAL A C 1
ATOM 1724 O O . VAL A 1 224 ? 10.605 4.696 -20.715 1.00 82.81 224 VAL A O 1
ATOM 1727 N N . ALA A 1 225 ? 9.246 6.205 -19.778 1.00 82.75 225 ALA A N 1
ATOM 1728 C CA . ALA A 1 225 ? 8.930 6.868 -21.044 1.00 82.75 225 ALA A CA 1
ATOM 1729 C C . ALA A 1 225 ? 10.178 7.476 -21.709 1.00 82.75 225 ALA A C 1
ATOM 1731 O O . ALA A 1 225 ? 10.347 7.363 -22.923 1.00 82.75 225 ALA A O 1
ATOM 1732 N N . ALA A 1 226 ? 11.073 8.081 -20.922 1.00 81.38 226 ALA A N 1
ATOM 1733 C CA . ALA A 1 226 ? 12.345 8.599 -21.419 1.00 81.38 226 ALA A CA 1
ATOM 1734 C C . ALA A 1 226 ? 13.257 7.476 -21.937 1.00 81.38 226 ALA A C 1
ATOM 1736 O O . ALA A 1 226 ? 13.850 7.625 -23.003 1.00 81.38 226 ALA A O 1
ATOM 1737 N N . ALA A 1 227 ? 13.319 6.339 -21.236 1.00 79.62 227 ALA A N 1
ATOM 1738 C CA . ALA A 1 227 ? 14.091 5.175 -21.667 1.00 79.62 227 ALA A CA 1
ATOM 1739 C C . ALA A 1 227 ? 13.563 4.585 -22.986 1.00 79.62 227 ALA A C 1
ATOM 1741 O O . ALA A 1 227 ? 14.350 4.305 -23.888 1.00 79.62 227 ALA A O 1
ATOM 1742 N N . ILE A 1 228 ? 12.239 4.469 -23.142 1.00 82.62 228 ILE A N 1
ATOM 1743 C CA . ILE A 1 228 ? 11.616 3.992 -24.388 1.00 82.62 228 ILE A CA 1
ATOM 1744 C C . ILE A 1 228 ? 11.952 4.937 -25.547 1.00 82.62 228 ILE A C 1
ATOM 1746 O O . ILE A 1 228 ? 12.418 4.486 -26.593 1.00 82.62 228 ILE A O 1
ATOM 1750 N N . ASN A 1 229 ? 11.797 6.249 -25.352 1.00 81.06 229 ASN A N 1
ATOM 1751 C CA . ASN A 1 229 ? 12.130 7.235 -26.382 1.00 81.06 229 ASN A CA 1
ATOM 1752 C C . ASN A 1 229 ? 13.624 7.222 -26.745 1.00 81.06 229 ASN A C 1
ATOM 1754 O O . ASN A 1 229 ? 13.968 7.408 -27.909 1.00 81.06 229 ASN A O 1
ATOM 1758 N N . ALA A 1 230 ? 14.509 6.978 -25.773 1.00 77.38 230 ALA A N 1
ATOM 1759 C CA . ALA A 1 230 ? 15.940 6.836 -26.026 1.00 77.38 230 ALA A CA 1
ATOM 1760 C C . ALA A 1 230 ? 16.264 5.556 -26.815 1.00 77.38 230 ALA A C 1
ATOM 1762 O O . ALA A 1 230 ? 17.115 5.595 -27.700 1.00 77.38 230 ALA A O 1
ATOM 1763 N N . SER A 1 231 ? 15.566 4.448 -26.540 1.00 77.19 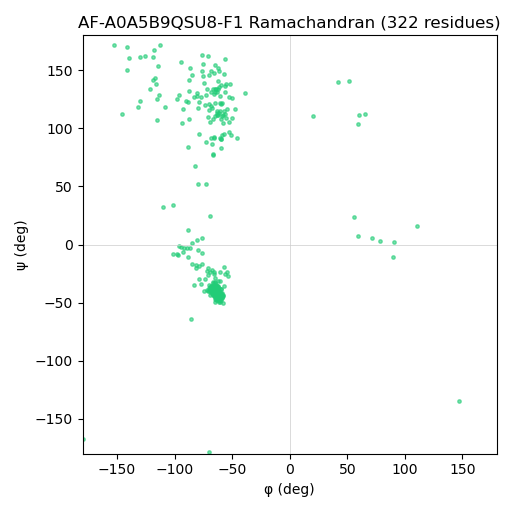231 SER A N 1
ATOM 1764 C CA . SER A 1 231 ? 15.766 3.179 -27.255 1.00 77.19 231 SER A CA 1
ATOM 1765 C C . SER A 1 231 ? 15.315 3.239 -28.717 1.00 77.19 231 SER A C 1
ATOM 1767 O O . SER A 1 231 ? 16.024 2.749 -29.589 1.00 77.19 231 SER A O 1
ATOM 1769 N N . ALA A 1 232 ? 14.204 3.927 -29.006 1.00 78.38 232 ALA A N 1
ATOM 1770 C CA . ALA A 1 232 ? 13.704 4.099 -30.372 1.00 78.38 232 ALA A CA 1
ATOM 1771 C C . ALA A 1 232 ? 14.646 4.940 -31.257 1.00 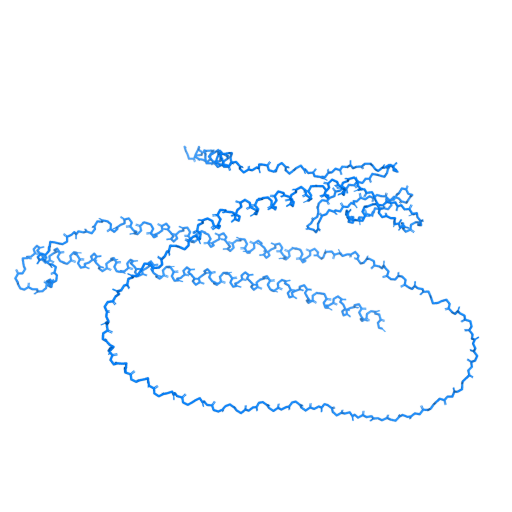78.38 232 ALA A C 1
ATOM 1773 O O . ALA A 1 232 ? 14.630 4.818 -32.476 1.00 78.38 232 ALA A O 1
ATOM 1774 N N . ALA A 1 233 ? 15.488 5.785 -30.655 1.00 70.56 233 ALA A N 1
ATOM 1775 C CA . ALA A 1 233 ? 16.460 6.595 -31.385 1.00 70.56 233 ALA A CA 1
ATOM 1776 C C . ALA A 1 233 ? 17.733 5.823 -31.786 1.00 70.56 233 ALA A C 1
ATOM 1778 O O . ALA A 1 233 ? 18.587 6.401 -32.453 1.00 70.56 233 ALA A O 1
ATOM 1779 N N . ASN A 1 234 ? 17.888 4.561 -31.365 1.00 67.12 234 ASN A N 1
ATOM 1780 C CA . ASN A 1 234 ? 19.111 3.777 -31.570 1.00 67.12 234 ASN A CA 1
ATOM 1781 C C . ASN A 1 234 ? 19.056 2.832 -32.786 1.00 67.12 234 ASN A C 1
ATOM 1783 O O . ASN A 1 234 ? 20.083 2.275 -33.156 1.00 67.12 234 ASN A O 1
ATOM 1787 N N . GLU A 1 235 ? 17.895 2.654 -33.426 1.00 67.12 235 GLU A N 1
ATOM 1788 C CA . GLU A 1 235 ? 17.745 1.754 -34.587 1.00 67.12 235 GLU A CA 1
ATOM 1789 C C . GLU A 1 235 ? 18.302 2.325 -35.904 1.00 67.12 235 GLU A C 1
ATOM 1791 O O . GLU A 1 235 ? 18.381 1.607 -36.893 1.00 67.12 235 GLU A O 1
ATOM 1796 N N . GLN A 1 236 ? 18.727 3.591 -35.935 1.00 69.69 236 GLN A N 1
ATOM 1797 C CA . GLN A 1 236 ? 19.349 4.214 -37.114 1.00 69.69 236 GLN A CA 1
ATOM 1798 C C . GLN A 1 236 ? 20.877 4.287 -37.007 1.00 69.69 236 GLN A C 1
ATOM 1800 O O . GLN A 1 236 ? 21.485 5.249 -37.474 1.00 69.69 236 GLN A O 1
ATOM 1805 N N . ALA A 1 237 ? 21.512 3.299 -36.373 1.00 67.81 237 ALA A N 1
ATOM 1806 C CA . ALA A 1 237 ? 22.963 3.189 -36.433 1.00 67.81 237 ALA A CA 1
ATOM 1807 C C . ALA A 1 237 ? 23.370 2.943 -37.893 1.00 67.81 237 ALA A C 1
ATOM 1809 O O . ALA A 1 237 ? 23.019 1.923 -38.484 1.00 67.81 237 ALA A O 1
ATOM 1810 N N . VAL A 1 238 ? 24.061 3.914 -38.489 1.00 75.00 238 VAL A N 1
ATOM 1811 C CA . VAL A 1 238 ? 24.627 3.788 -39.832 1.00 75.00 238 VAL A CA 1
ATOM 1812 C C . VAL A 1 238 ? 25.667 2.670 -39.778 1.00 75.00 238 VAL A C 1
ATOM 1814 O O . VAL A 1 238 ? 26.685 2.812 -39.102 1.00 75.00 238 VAL A O 1
ATOM 1817 N N . GLU A 1 239 ? 25.399 1.540 -40.439 1.00 78.44 239 GLU A N 1
ATOM 1818 C CA . GLU A 1 239 ? 26.371 0.450 -40.540 1.00 78.44 239 GLU A CA 1
ATOM 1819 C C . GLU A 1 239 ? 27.604 0.952 -41.293 1.00 78.44 239 GLU A C 1
ATOM 1821 O O . GLU A 1 239 ? 27.551 1.253 -42.489 1.00 78.44 239 GLU A O 1
ATOM 1826 N N . LEU A 1 240 ? 28.725 1.069 -40.579 1.00 83.88 240 LEU A N 1
ATOM 1827 C CA . LEU A 1 240 ? 29.999 1.383 -41.207 1.00 83.88 240 LEU A CA 1
ATOM 1828 C C . LEU A 1 240 ? 30.409 0.196 -42.094 1.00 83.88 240 LEU A C 1
ATOM 1830 O O . LEU A 1 240 ? 30.351 -0.949 -41.633 1.00 83.88 240 LEU A O 1
ATOM 1834 N N . PRO A 1 241 ? 30.859 0.428 -43.340 1.00 87.06 241 PRO A N 1
ATOM 1835 C CA . PRO A 1 241 ? 31.383 -0.644 -44.174 1.00 87.06 241 PRO A CA 1
ATOM 1836 C C . PRO A 1 241 ? 32.513 -1.370 -43.438 1.00 87.06 241 PRO A C 1
ATOM 1838 O O . PRO A 1 241 ? 33.372 -0.722 -42.837 1.00 87.06 241 PRO A O 1
ATOM 1841 N N . ALA A 1 242 ? 32.543 -2.704 -43.513 1.00 89.19 242 ALA A N 1
ATOM 1842 C CA . ALA A 1 242 ? 33.502 -3.536 -42.778 1.00 89.19 242 ALA A CA 1
ATOM 1843 C C . ALA A 1 242 ? 34.977 -3.134 -43.003 1.00 89.19 242 ALA A C 1
ATOM 1845 O O . ALA A 1 242 ? 35.808 -3.323 -42.121 1.00 89.19 242 ALA A O 1
ATOM 1846 N N . GLU A 1 243 ? 35.295 -2.532 -44.154 1.00 89.00 243 GLU A N 1
ATOM 1847 C CA . GLU A 1 243 ? 36.641 -2.062 -44.511 1.00 89.00 243 GLU A CA 1
ATOM 1848 C C . GLU A 1 243 ? 37.120 -0.833 -43.718 1.00 89.00 243 GLU A C 1
ATOM 1850 O O . GLU A 1 243 ? 38.321 -0.566 -43.667 1.00 89.00 243 GLU A O 1
ATOM 1855 N N . LEU A 1 244 ? 36.206 -0.069 -43.110 1.00 82.75 244 LEU A N 1
ATOM 1856 C CA . LEU A 1 244 ? 36.535 1.123 -42.320 1.00 82.75 244 LEU A CA 1
ATOM 1857 C C . LEU A 1 244 ? 36.584 0.842 -40.812 1.00 82.75 244 LEU A C 1
ATOM 1859 O O . LEU A 1 244 ? 37.007 1.703 -40.040 1.00 82.75 244 LEU A O 1
ATOM 1863 N N . VAL A 1 245 ? 36.179 -0.353 -40.375 1.00 88.50 245 VAL A N 1
ATOM 1864 C CA . VAL A 1 245 ? 36.169 -0.720 -38.957 1.00 88.50 245 VAL A CA 1
ATOM 1865 C C . VAL A 1 245 ? 37.608 -0.807 -38.438 1.00 88.50 245 VAL A C 1
ATOM 1867 O O . VAL A 1 245 ? 38.398 -1.631 -38.888 1.00 88.50 245 VAL A O 1
ATOM 1870 N N . GLY A 1 246 ? 37.948 0.047 -37.469 1.00 86.06 246 GLY A N 1
ATOM 1871 C CA . GLY A 1 246 ? 39.254 0.049 -36.800 1.00 86.06 246 GLY A CA 1
ATOM 1872 C C . GLY A 1 246 ? 40.327 0.945 -37.428 1.00 86.06 246 GLY A C 1
ATOM 1873 O O . GLY A 1 246 ? 41.443 0.969 -36.911 1.00 86.06 246 GLY A O 1
ATOM 1874 N N . ARG A 1 247 ? 40.019 1.699 -38.494 1.00 85.88 247 ARG A N 1
ATOM 1875 C CA . ARG A 1 247 ? 40.921 2.742 -39.017 1.00 85.88 247 ARG A CA 1
ATOM 1876 C C . ARG A 1 247 ? 40.742 4.063 -38.281 1.00 85.88 247 ARG A C 1
ATOM 1878 O O . ARG A 1 247 ? 39.634 4.411 -37.885 1.00 85.88 247 ARG A O 1
ATOM 1885 N N . SER A 1 248 ? 41.836 4.804 -38.118 1.00 89.00 248 SER A N 1
ATOM 1886 C CA . SER A 1 248 ? 41.807 6.105 -37.446 1.00 89.00 248 SER A CA 1
ATOM 1887 C C . SER A 1 248 ? 41.468 7.230 -38.427 1.00 89.00 248 SER A C 1
ATOM 1889 O O . SER A 1 248 ? 41.825 7.171 -39.603 1.00 89.00 248 SER A O 1
ATOM 1891 N N . VAL A 1 249 ? 40.851 8.315 -37.942 1.00 89.25 249 VAL A N 1
ATOM 1892 C CA . VAL A 1 249 ? 40.600 9.542 -38.738 1.00 89.25 249 VAL A CA 1
ATOM 1893 C C . VAL A 1 249 ? 41.899 10.150 -39.308 1.00 89.25 249 VAL A C 1
ATOM 1895 O O . VAL A 1 249 ? 41.870 10.915 -40.276 1.00 89.25 249 VAL A O 1
ATOM 1898 N N . PHE A 1 250 ? 43.052 9.800 -38.730 1.00 89.62 250 PHE A N 1
ATOM 1899 C CA . PHE A 1 250 ? 44.365 10.341 -39.078 1.00 89.62 250 PHE A CA 1
ATOM 1900 C C . PHE A 1 250 ? 45.163 9.484 -40.069 1.00 89.62 250 PHE A C 1
ATOM 1902 O O . PHE A 1 250 ? 46.255 9.896 -40.462 1.00 89.62 250 PHE A O 1
ATOM 1909 N N . ASP A 1 251 ? 44.642 8.335 -40.502 1.00 90.88 251 ASP A N 1
ATOM 1910 C CA . ASP A 1 251 ? 45.344 7.468 -41.450 1.00 90.88 251 ASP A CA 1
ATOM 1911 C C . ASP A 1 251 ? 45.514 8.158 -42.819 1.00 90.88 251 ASP A C 1
ATOM 1913 O O . ASP A 1 251 ? 44.584 8.739 -43.394 1.00 90.88 251 ASP A O 1
ATOM 1917 N N . ALA A 1 252 ? 46.743 8.118 -43.341 1.00 92.31 252 ALA A N 1
ATOM 1918 C CA . ALA A 1 252 ? 47.145 8.871 -44.531 1.00 92.31 252 ALA A CA 1
ATOM 1919 C C . ALA A 1 252 ? 46.417 8.416 -45.809 1.00 92.31 252 ALA A C 1
ATOM 1921 O O . ALA A 1 252 ? 46.155 9.241 -46.682 1.00 92.31 252 ALA A O 1
ATOM 1922 N N . ASP A 1 253 ? 46.023 7.142 -45.870 1.00 93.00 253 ASP A N 1
ATOM 1923 C CA . ASP A 1 253 ? 45.446 6.509 -47.060 1.00 93.00 253 ASP A CA 1
ATOM 1924 C C . ASP A 1 253 ? 43.925 6.713 -47.208 1.00 93.00 253 ASP A C 1
ATOM 1926 O O . ASP A 1 253 ? 43.323 6.202 -48.154 1.00 93.00 253 ASP A O 1
ATOM 1930 N N . LEU A 1 254 ? 43.268 7.447 -46.296 1.00 91.38 254 LEU A N 1
ATOM 1931 C CA . LEU A 1 254 ? 41.826 7.699 -46.398 1.00 91.38 254 LEU A CA 1
ATOM 1932 C C . LEU A 1 254 ? 41.484 8.918 -47.242 1.00 91.38 254 LEU A C 1
ATOM 1934 O O . LEU A 1 254 ? 41.965 10.033 -47.009 1.00 91.38 254 LEU A O 1
ATOM 1938 N N . THR A 1 255 ? 40.525 8.702 -48.140 1.00 93.94 255 THR A N 1
ATOM 1939 C CA . THR A 1 255 ? 39.849 9.767 -48.882 1.00 93.94 255 THR A CA 1
ATOM 1940 C C . THR A 1 255 ? 39.083 10.697 -47.936 1.00 93.94 255 THR A C 1
ATOM 1942 O O . THR A 1 255 ? 38.634 10.297 -46.860 1.00 93.94 255 THR A O 1
ATOM 1945 N N . GLN A 1 256 ? 38.912 11.959 -48.335 1.00 94.19 256 GLN A N 1
ATOM 1946 C CA . GLN A 1 256 ? 38.239 12.973 -47.516 1.00 94.19 256 GLN A CA 1
ATOM 1947 C C . GLN A 1 256 ? 36.805 12.566 -47.127 1.00 94.19 256 GLN A C 1
ATOM 1949 O O . GLN A 1 256 ? 36.396 12.797 -45.993 1.00 94.19 256 GLN A O 1
ATOM 1954 N N . THR A 1 257 ? 36.083 11.884 -48.020 1.00 91.38 257 THR A N 1
ATOM 1955 C CA . THR A 1 257 ? 34.734 11.357 -47.762 1.00 91.38 257 THR A CA 1
ATOM 1956 C C . THR A 1 257 ? 34.730 10.249 -46.709 1.00 91.38 257 THR A C 1
ATOM 1958 O O . THR A 1 257 ? 33.847 10.212 -45.857 1.00 91.38 257 THR A O 1
ATOM 1961 N N . GLN A 1 258 ? 35.733 9.365 -46.708 1.00 91.69 258 GLN A N 1
ATOM 1962 C CA . GLN A 1 258 ? 35.860 8.338 -45.672 1.00 91.69 258 GLN A CA 1
ATOM 1963 C C . GLN A 1 258 ? 36.202 8.944 -44.307 1.00 91.69 258 GLN A C 1
ATOM 1965 O O . GLN A 1 258 ? 35.697 8.470 -43.294 1.00 91.69 258 GLN A O 1
ATOM 1970 N N . ARG A 1 259 ? 37.013 10.010 -44.262 1.00 91.88 259 ARG A N 1
ATOM 1971 C CA . ARG A 1 259 ? 37.305 10.724 -43.006 1.00 91.88 259 ARG A CA 1
ATOM 1972 C C . ARG A 1 259 ? 36.055 11.373 -42.417 1.00 91.88 259 ARG A C 1
ATOM 1974 O O . ARG A 1 259 ? 35.863 11.306 -41.208 1.00 91.88 259 ARG A O 1
ATOM 1981 N N . GLU A 1 260 ? 35.208 11.960 -43.259 1.00 91.12 260 GLU A N 1
ATOM 1982 C CA . GLU A 1 260 ? 33.934 12.552 -42.835 1.00 91.12 260 GLU A CA 1
ATOM 1983 C C . GLU A 1 260 ? 32.976 11.486 -42.278 1.00 91.12 260 GLU A C 1
ATOM 1985 O O . GLU A 1 260 ? 32.428 11.673 -41.195 1.00 91.12 260 GLU A O 1
ATOM 1990 N N . LEU A 1 261 ? 32.880 10.320 -42.929 1.00 89.06 261 LEU A N 1
ATOM 1991 C CA . LEU A 1 261 ? 32.082 9.186 -42.440 1.00 89.06 261 LEU A CA 1
ATOM 1992 C C . LEU A 1 261 ? 32.588 8.621 -41.102 1.00 89.06 261 LEU A C 1
ATOM 1994 O O . LEU A 1 261 ? 31.781 8.309 -40.226 1.00 89.06 261 LEU A O 1
ATOM 1998 N N . ILE A 1 262 ? 33.910 8.497 -40.916 1.00 88.94 262 ILE A N 1
ATOM 1999 C CA . ILE A 1 262 ? 34.480 8.040 -39.636 1.00 88.94 262 ILE A CA 1
ATOM 2000 C C . ILE A 1 262 ? 34.219 9.080 -38.541 1.00 88.94 262 ILE A C 1
ATOM 2002 O O . ILE A 1 262 ? 33.795 8.706 -37.451 1.00 88.94 262 ILE A O 1
ATOM 2006 N N . ALA A 1 263 ? 34.407 10.372 -38.826 1.00 88.62 263 ALA A N 1
ATOM 2007 C CA . ALA A 1 263 ? 34.139 11.438 -37.862 1.00 88.62 263 ALA A CA 1
ATOM 2008 C C . ALA A 1 263 ? 32.653 11.494 -37.460 1.00 88.62 263 ALA A C 1
ATOM 2010 O O . ALA A 1 263 ? 32.333 11.659 -36.280 1.00 88.62 263 ALA A O 1
ATOM 2011 N N . GLU A 1 264 ? 31.735 11.308 -38.413 1.00 88.56 264 GLU A N 1
ATOM 2012 C CA . GLU A 1 264 ? 30.301 11.242 -38.132 1.00 88.56 264 GLU A CA 1
ATOM 2013 C C . GLU A 1 264 ? 29.965 10.026 -37.256 1.00 88.56 264 GLU A C 1
ATOM 2015 O O . GLU A 1 264 ? 29.288 10.177 -36.234 1.00 88.56 264 GLU A O 1
ATOM 2020 N N . HIS A 1 265 ? 30.519 8.850 -37.564 1.00 87.19 265 HIS A N 1
ATOM 2021 C CA . HIS A 1 265 ? 30.335 7.640 -36.759 1.00 87.19 265 HIS A CA 1
ATOM 2022 C C . HIS A 1 265 ? 30.946 7.752 -35.348 1.00 87.19 265 HIS A C 1
ATOM 2024 O O . HIS A 1 265 ? 30.315 7.360 -34.363 1.00 87.19 265 HIS A O 1
ATOM 2030 N N . GLU A 1 266 ? 32.141 8.331 -35.198 1.00 87.19 266 GLU A N 1
ATOM 2031 C CA . GLU A 1 266 ? 32.741 8.609 -33.883 1.00 87.19 266 GLU A CA 1
ATOM 2032 C C . GLU A 1 266 ? 31.877 9.580 -33.062 1.00 87.19 266 GLU A C 1
ATOM 2034 O O . GLU A 1 266 ? 31.645 9.368 -31.870 1.00 87.19 266 GLU A O 1
ATOM 2039 N N . SER A 1 267 ? 31.306 10.607 -33.699 1.00 86.56 267 SER A N 1
ATOM 2040 C CA . SER A 1 267 ? 30.389 11.529 -33.020 1.00 86.56 267 SER A CA 1
ATOM 2041 C C . SER A 1 267 ? 29.094 10.838 -32.564 1.00 86.56 267 SER A C 1
ATOM 2043 O O . SER A 1 267 ? 28.623 11.074 -31.446 1.00 86.56 267 SER A O 1
ATOM 2045 N N . GLN A 1 268 ? 28.545 9.930 -33.381 1.00 84.94 268 GLN A N 1
ATOM 2046 C CA . GLN A 1 268 ? 27.350 9.151 -33.046 1.00 84.94 268 GLN A CA 1
ATOM 2047 C C . GLN A 1 268 ? 27.624 8.147 -31.918 1.00 84.94 268 GLN A C 1
ATOM 2049 O O . GLN A 1 268 ? 26.818 8.030 -30.994 1.00 84.94 268 GLN A O 1
ATOM 2054 N N . THR A 1 269 ? 28.776 7.471 -31.935 1.00 82.88 269 THR A N 1
ATOM 2055 C CA . THR A 1 269 ? 29.173 6.525 -30.876 1.00 82.88 269 THR A CA 1
ATOM 2056 C C . THR A 1 269 ? 29.444 7.222 -29.540 1.00 82.88 269 THR A C 1
ATOM 2058 O O . THR A 1 269 ? 29.044 6.719 -28.488 1.00 82.88 269 THR A O 1
ATOM 2061 N N . MET A 1 270 ? 30.025 8.428 -29.543 1.00 82.50 270 MET A N 1
ATOM 2062 C CA . MET A 1 270 ? 30.124 9.234 -28.320 1.00 82.50 270 MET A CA 1
ATOM 2063 C C . MET A 1 270 ? 28.743 9.651 -27.797 1.00 82.50 270 MET A C 1
ATOM 2065 O O . MET A 1 270 ? 28.494 9.579 -26.592 1.00 82.50 270 MET A O 1
ATOM 2069 N N . GLN A 1 271 ? 27.809 10.042 -28.671 1.00 81.50 271 GLN A N 1
ATOM 2070 C CA . GLN A 1 271 ? 26.449 10.386 -28.243 1.00 81.50 271 GLN A CA 1
ATOM 2071 C C . GLN A 1 271 ? 25.693 9.189 -27.657 1.00 81.50 271 GLN A C 1
ATOM 2073 O O . GLN A 1 271 ? 24.979 9.354 -26.663 1.00 81.50 271 GLN A O 1
ATOM 2078 N N . THR A 1 272 ? 25.844 7.988 -28.221 1.00 78.50 272 THR A N 1
ATOM 2079 C CA . THR A 1 272 ? 25.218 6.777 -27.669 1.00 78.50 272 THR A CA 1
ATOM 2080 C C . THR A 1 272 ? 25.837 6.381 -26.333 1.00 78.50 272 THR A C 1
ATOM 2082 O O . THR A 1 272 ? 25.092 6.043 -25.412 1.00 78.50 272 THR A O 1
ATOM 2085 N N . ALA A 1 273 ? 27.155 6.530 -26.160 1.00 78.00 273 ALA A N 1
ATOM 2086 C CA . ALA A 1 273 ? 27.821 6.323 -24.873 1.00 78.00 273 ALA A CA 1
ATOM 2087 C C . ALA A 1 273 ? 27.323 7.305 -23.794 1.00 78.00 273 ALA A C 1
ATOM 2089 O O . ALA A 1 273 ? 26.977 6.890 -22.685 1.00 78.00 273 ALA A O 1
ATOM 2090 N N . VAL A 1 274 ? 27.200 8.597 -24.123 1.00 81.00 274 VAL A N 1
ATOM 2091 C CA . VAL A 1 274 ? 26.668 9.619 -23.202 1.00 81.00 274 VAL A CA 1
ATOM 2092 C C . VAL A 1 274 ? 25.200 9.346 -22.854 1.00 81.00 274 VAL A C 1
ATOM 2094 O O . VAL A 1 274 ? 24.813 9.450 -21.688 1.00 81.00 274 VAL A O 1
ATOM 2097 N N . ARG A 1 275 ? 24.378 8.937 -23.831 1.00 77.31 275 ARG A N 1
ATOM 2098 C CA . ARG A 1 275 ? 22.981 8.532 -23.591 1.00 77.31 275 ARG A CA 1
ATOM 2099 C C . ARG A 1 275 ? 22.890 7.292 -22.702 1.00 77.31 275 ARG A C 1
ATOM 2101 O O . ARG A 1 275 ? 22.089 7.287 -21.770 1.00 77.31 275 ARG A O 1
ATOM 2108 N N . GLY A 1 276 ? 23.723 6.280 -22.942 1.00 78.06 276 GLY A N 1
ATOM 2109 C CA . GLY A 1 276 ? 23.808 5.081 -22.104 1.00 78.06 276 GLY A CA 1
ATOM 2110 C C . GLY A 1 276 ? 24.187 5.417 -20.661 1.00 78.06 276 GLY A C 1
ATOM 2111 O O . GLY A 1 276 ? 23.535 4.955 -19.723 1.00 78.06 276 GLY A O 1
ATOM 2112 N N . GLY A 1 277 ? 25.164 6.312 -20.482 1.00 78.88 277 GLY A N 1
ATOM 2113 C CA . GLY A 1 277 ? 25.530 6.860 -19.177 1.00 78.88 277 GLY A CA 1
ATOM 2114 C C . GLY A 1 277 ? 24.353 7.550 -18.486 1.00 78.88 277 GLY A C 1
ATOM 2115 O O . GLY A 1 277 ? 24.036 7.223 -17.345 1.00 78.88 277 GLY A O 1
ATOM 2116 N N . ALA A 1 278 ? 23.646 8.448 -19.179 1.00 77.62 278 ALA A N 1
ATOM 2117 C CA . ALA A 1 278 ? 22.495 9.161 -18.622 1.00 77.62 278 ALA A CA 1
ATOM 2118 C C . ALA A 1 278 ? 21.363 8.218 -18.171 1.00 77.62 278 ALA A C 1
ATOM 2120 O O . ALA A 1 278 ? 20.762 8.440 -17.119 1.00 77.62 278 ALA A O 1
ATOM 2121 N N . VAL A 1 279 ? 21.099 7.142 -18.922 1.00 80.31 279 VAL A N 1
ATOM 2122 C CA . VAL A 1 279 ? 20.110 6.119 -18.540 1.00 80.31 279 VAL A CA 1
ATOM 2123 C C . VAL A 1 279 ? 20.555 5.364 -17.286 1.00 80.31 279 VAL A C 1
ATOM 2125 O O . VAL A 1 279 ? 19.754 5.197 -16.367 1.00 80.31 279 VAL A O 1
ATOM 2128 N N . MET A 1 280 ? 21.828 4.963 -17.200 1.00 78.62 280 MET A N 1
ATOM 2129 C CA . MET A 1 280 ? 22.370 4.266 -16.026 1.00 78.62 280 MET A CA 1
ATOM 2130 C C . MET A 1 280 ? 22.369 5.152 -14.775 1.00 78.62 280 MET A C 1
ATOM 2132 O O . MET A 1 280 ? 21.902 4.721 -13.721 1.00 78.62 280 MET A O 1
ATOM 2136 N N . PHE A 1 281 ? 22.803 6.412 -14.883 1.00 80.75 281 PHE A N 1
ATOM 2137 C CA . PHE A 1 281 ? 22.712 7.375 -13.780 1.00 80.75 281 PHE A CA 1
ATOM 2138 C C . PHE A 1 281 ? 21.259 7.654 -13.382 1.00 80.75 281 PHE A C 1
ATOM 2140 O O . PHE A 1 281 ? 20.963 7.769 -12.193 1.00 80.75 281 PHE A O 1
ATOM 2147 N N . GLY A 1 282 ? 20.338 7.701 -14.349 1.00 81.88 282 GLY A N 1
ATOM 2148 C CA . GLY A 1 282 ? 18.904 7.811 -14.093 1.00 81.88 282 GLY A CA 1
ATOM 2149 C C . GLY A 1 282 ? 18.346 6.612 -13.323 1.00 81.88 282 GLY A C 1
ATOM 2150 O O . GLY A 1 282 ? 17.594 6.797 -12.369 1.00 81.88 282 GLY A O 1
ATOM 2151 N N . LEU A 1 283 ? 18.752 5.392 -13.683 1.00 80.62 283 LEU A N 1
ATOM 2152 C CA . LEU A 1 283 ? 18.381 4.155 -12.987 1.00 80.62 283 LEU A CA 1
ATOM 2153 C C . LEU A 1 283 ? 18.924 4.115 -11.557 1.00 80.62 283 LEU A C 1
ATOM 2155 O O . LEU A 1 283 ? 18.169 3.815 -10.637 1.00 80.62 283 LEU A O 1
ATOM 2159 N N . ILE A 1 284 ? 20.197 4.463 -11.356 1.00 82.75 284 ILE A N 1
ATOM 2160 C CA . ILE A 1 284 ? 20.814 4.523 -10.022 1.00 82.75 284 ILE A CA 1
ATOM 2161 C C . ILE A 1 284 ? 20.140 5.605 -9.170 1.00 82.75 284 ILE A C 1
ATOM 2163 O O . ILE A 1 284 ? 19.763 5.360 -8.027 1.00 82.75 284 ILE A O 1
ATOM 2167 N N . GLY A 1 285 ? 19.926 6.800 -9.726 1.00 83.81 285 GLY A N 1
ATOM 2168 C CA . GLY A 1 285 ? 19.203 7.867 -9.034 1.00 83.81 285 GLY A CA 1
ATOM 2169 C C . GLY A 1 285 ? 17.779 7.446 -8.666 1.00 83.81 285 GLY A C 1
ATOM 2170 O O . GLY A 1 285 ? 17.304 7.739 -7.568 1.00 83.81 285 GLY A O 1
ATOM 2171 N N . TRP A 1 286 ? 17.113 6.699 -9.550 1.00 82.56 286 TRP A N 1
ATOM 2172 C CA . TRP A 1 286 ? 15.793 6.142 -9.289 1.00 82.56 286 TRP A CA 1
ATOM 2173 C C . TRP A 1 286 ? 15.820 5.120 -8.149 1.00 82.56 286 TRP A C 1
ATOM 2175 O O . TRP A 1 286 ? 15.037 5.279 -7.217 1.00 82.56 286 TRP A O 1
ATOM 2185 N N . THR A 1 287 ? 16.724 4.133 -8.153 1.00 82.31 287 THR A N 1
ATOM 2186 C CA . THR A 1 287 ? 16.809 3.118 -7.083 1.00 82.31 287 THR A CA 1
ATOM 2187 C C . THR A 1 287 ? 17.182 3.714 -5.727 1.00 82.31 287 THR A C 1
ATOM 2189 O O . THR A 1 287 ? 16.633 3.314 -4.702 1.00 82.31 287 THR A O 1
ATOM 2192 N N . VAL A 1 288 ? 18.060 4.718 -5.694 1.00 84.88 288 VAL A N 1
ATOM 2193 C CA . VAL A 1 288 ? 18.387 5.432 -4.451 1.00 84.88 288 VAL A CA 1
ATOM 2194 C C . VAL A 1 288 ? 17.164 6.192 -3.931 1.00 84.88 288 VAL A C 1
ATOM 2196 O O . VAL A 1 288 ? 16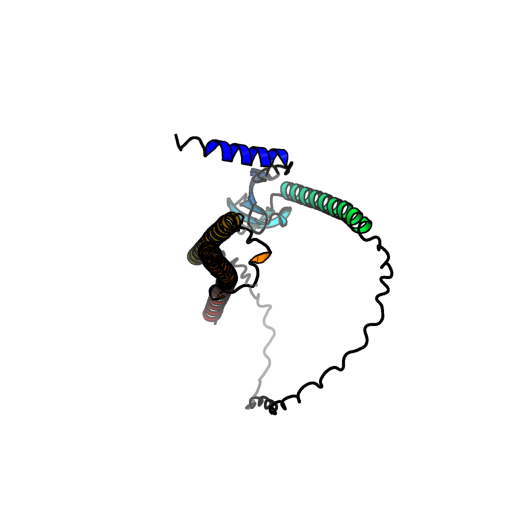.850 6.122 -2.743 1.00 84.88 288 VAL A O 1
ATOM 2199 N N . ASN A 1 289 ? 16.422 6.868 -4.811 1.00 82.50 289 ASN A N 1
ATOM 2200 C CA . ASN A 1 289 ? 15.206 7.584 -4.429 1.00 82.50 289 ASN A CA 1
ATOM 2201 C C . ASN A 1 289 ? 14.075 6.634 -3.982 1.00 82.50 289 ASN A C 1
ATOM 2203 O O . ASN A 1 289 ? 13.352 6.929 -3.026 1.00 82.50 289 ASN A O 1
ATOM 2207 N N . THR A 1 290 ? 13.916 5.473 -4.629 1.00 82.00 290 THR A N 1
ATOM 2208 C CA . THR A 1 290 ? 12.933 4.452 -4.217 1.00 82.00 290 THR A CA 1
ATOM 2209 C C . THR A 1 290 ? 13.271 3.900 -2.831 1.00 82.00 290 THR A C 1
ATOM 2211 O O . THR A 1 290 ? 12.398 3.796 -1.971 1.00 82.00 290 THR A O 1
ATOM 2214 N N . PHE A 1 291 ? 14.550 3.622 -2.571 1.00 84.62 291 PHE A N 1
ATOM 2215 C CA . PHE A 1 291 ? 15.012 3.156 -1.271 1.00 84.62 291 PHE A CA 1
ATOM 2216 C C . PHE A 1 291 ? 14.818 4.223 -0.185 1.00 84.62 291 PHE A C 1
ATOM 2218 O O . PHE A 1 291 ? 14.249 3.938 0.868 1.00 84.62 291 PHE A O 1
ATOM 2225 N N . ALA A 1 292 ? 15.204 5.474 -0.457 1.00 84.12 292 ALA A N 1
ATOM 2226 C CA . ALA A 1 292 ? 15.043 6.584 0.480 1.00 84.12 292 ALA A CA 1
ATOM 2227 C C . ALA A 1 292 ? 13.570 6.834 0.844 1.00 84.12 292 ALA A C 1
ATOM 2229 O O . ALA A 1 292 ? 13.240 7.013 2.017 1.00 84.12 292 ALA A O 1
ATOM 2230 N N . THR A 1 293 ? 12.666 6.794 -0.140 1.00 82.44 293 THR A N 1
ATOM 2231 C CA . THR A 1 293 ? 11.221 6.941 0.103 1.00 82.44 293 THR A CA 1
ATOM 2232 C C . THR A 1 293 ? 10.646 5.776 0.908 1.00 82.44 293 THR A C 1
ATOM 2234 O O . THR A 1 293 ? 9.855 6.012 1.822 1.00 82.44 293 THR A O 1
ATOM 2237 N N . ALA A 1 294 ? 11.077 4.538 0.650 1.00 82.19 294 ALA A N 1
ATOM 2238 C CA . ALA A 1 294 ? 10.674 3.380 1.448 1.00 82.19 294 ALA A CA 1
ATOM 2239 C C . ALA A 1 294 ? 11.132 3.502 2.913 1.00 82.19 294 ALA A C 1
ATOM 2241 O O . ALA A 1 294 ? 10.324 3.332 3.828 1.00 82.19 294 ALA A O 1
ATOM 2242 N N . VAL A 1 295 ? 12.397 3.874 3.142 1.00 84.12 295 VAL A N 1
ATOM 2243 C CA . VAL A 1 295 ? 12.939 4.126 4.488 1.00 84.12 295 VAL A CA 1
ATOM 2244 C C . VAL A 1 295 ? 12.158 5.238 5.187 1.00 84.12 295 VAL A C 1
ATOM 2246 O O . VAL A 1 295 ? 11.770 5.082 6.343 1.00 84.12 295 VAL A O 1
ATOM 2249 N N . PHE A 1 296 ? 11.858 6.332 4.487 1.00 83.12 296 PHE A N 1
ATOM 2250 C CA . PHE A 1 296 ? 11.088 7.446 5.038 1.00 83.12 296 PHE A CA 1
ATOM 2251 C C . PHE A 1 296 ? 9.676 7.029 5.477 1.00 83.12 296 PHE A C 1
ATOM 2253 O O . PHE A 1 296 ? 9.239 7.381 6.573 1.00 83.12 296 PHE A O 1
ATOM 2260 N N . VAL A 1 297 ? 8.973 6.223 4.673 1.00 81.81 297 VAL A N 1
ATOM 2261 C CA . VAL A 1 297 ? 7.654 5.683 5.044 1.00 81.81 297 VAL A CA 1
ATOM 2262 C C . VAL A 1 297 ? 7.756 4.773 6.271 1.00 81.81 297 VAL A C 1
ATOM 2264 O O . VAL A 1 297 ? 6.952 4.912 7.195 1.00 81.81 297 VAL A O 1
ATOM 2267 N N . CYS A 1 298 ? 8.759 3.893 6.332 1.00 82.31 298 CYS A N 1
ATOM 2268 C CA . CYS A 1 298 ? 9.002 3.044 7.502 1.00 82.31 298 CYS A CA 1
ATOM 2269 C C . CYS A 1 298 ? 9.264 3.869 8.770 1.00 82.31 298 CYS A C 1
ATOM 2271 O O . CYS A 1 298 ? 8.693 3.570 9.819 1.00 82.31 298 CYS A O 1
ATOM 2273 N N . LEU A 1 299 ? 10.063 4.937 8.670 1.00 84.50 299 LEU A N 1
ATOM 2274 C CA . LEU A 1 299 ? 10.328 5.849 9.785 1.00 84.50 299 LEU A CA 1
ATOM 2275 C C . LEU A 1 299 ? 9.055 6.556 10.258 1.00 84.50 299 LEU A C 1
ATOM 2277 O O . LEU A 1 299 ? 8.822 6.627 11.461 1.00 84.50 299 LEU A O 1
ATOM 2281 N N . ILE A 1 300 ? 8.195 7.019 9.344 1.00 82.44 300 ILE A N 1
ATOM 2282 C CA . ILE A 1 300 ? 6.906 7.630 9.710 1.00 82.44 300 ILE A CA 1
ATOM 2283 C C . ILE A 1 300 ? 6.018 6.637 10.467 1.00 82.44 300 ILE A C 1
ATOM 2285 O O . ILE A 1 300 ? 5.418 6.994 11.485 1.00 82.44 300 ILE A O 1
ATOM 2289 N N . VAL A 1 301 ? 5.930 5.391 9.995 1.00 82.44 301 VAL A N 1
ATOM 2290 C CA . VAL A 1 301 ? 5.126 4.353 10.655 1.00 82.44 301 VAL A CA 1
ATOM 2291 C C . VAL A 1 301 ? 5.688 4.044 12.043 1.00 82.44 301 VAL A C 1
ATOM 2293 O O . VAL A 1 301 ? 4.933 4.073 13.016 1.00 82.44 301 VAL A O 1
ATOM 2296 N N . ALA A 1 302 ? 7.002 3.840 12.159 1.00 83.31 302 ALA A N 1
ATOM 2297 C CA . ALA A 1 302 ? 7.669 3.597 13.437 1.00 83.31 302 ALA A CA 1
ATOM 2298 C C . ALA A 1 302 ? 7.465 4.761 14.420 1.00 83.31 302 ALA A C 1
ATOM 2300 O O . ALA A 1 302 ? 7.100 4.545 15.576 1.00 83.31 302 ALA A O 1
ATOM 2301 N N . PHE A 1 303 ? 7.606 6.004 13.950 1.00 84.81 303 PHE A N 1
ATOM 2302 C CA . PHE A 1 303 ? 7.377 7.198 14.761 1.00 84.81 303 PHE A CA 1
ATOM 2303 C C . PHE A 1 303 ? 5.920 7.298 15.230 1.00 84.81 303 PHE A C 1
ATOM 2305 O O . PHE A 1 303 ? 5.652 7.684 16.366 1.00 84.81 303 PHE A O 1
ATOM 2312 N N . SER A 1 304 ? 4.960 6.883 14.398 1.00 80.50 304 SER A N 1
ATOM 2313 C CA . SER A 1 304 ? 3.546 6.866 14.782 1.00 80.50 304 SER A CA 1
ATOM 2314 C C . SER A 1 304 ? 3.229 5.858 15.896 1.00 80.50 304 SER A C 1
ATOM 2316 O O . SER A 1 304 ? 2.358 6.132 16.724 1.00 80.50 304 SER A O 1
ATOM 2318 N N . GLU A 1 305 ? 3.932 4.722 15.955 1.00 84.38 305 GLU A N 1
ATOM 2319 C CA . GLU A 1 305 ? 3.828 3.761 17.064 1.00 84.38 305 GLU A CA 1
ATOM 2320 C C . GLU A 1 305 ? 4.537 4.277 18.321 1.00 84.38 305 GLU A C 1
ATOM 2322 O O . GLU A 1 305 ? 3.986 4.181 19.418 1.00 84.38 305 GLU A O 1
ATOM 2327 N N . LEU A 1 306 ? 5.704 4.913 18.168 1.00 87.44 306 LEU A N 1
ATOM 2328 C CA . LEU A 1 306 ? 6.424 5.541 19.278 1.00 87.44 306 LEU A CA 1
ATOM 2329 C C . LEU A 1 306 ? 5.572 6.618 19.967 1.00 87.44 306 LEU A C 1
ATOM 2331 O O . LEU A 1 306 ? 5.483 6.648 21.193 1.00 87.44 306 LEU A O 1
ATOM 2335 N N . ILE A 1 307 ? 4.885 7.463 19.189 1.00 85.44 307 ILE A N 1
ATOM 2336 C CA . ILE A 1 307 ? 3.965 8.473 19.729 1.00 85.44 307 ILE A CA 1
ATOM 2337 C C . ILE A 1 307 ? 2.836 7.813 20.529 1.00 85.44 307 ILE A C 1
ATOM 2339 O O . ILE A 1 307 ? 2.490 8.309 21.599 1.00 85.44 307 ILE A O 1
ATOM 2343 N N . LYS A 1 308 ? 2.254 6.703 20.047 1.00 83.06 308 LYS A N 1
ATOM 2344 C CA . LYS A 1 308 ? 1.213 5.988 20.808 1.00 83.06 308 LYS A CA 1
ATOM 2345 C C . LYS A 1 308 ? 1.749 5.506 22.151 1.00 83.06 308 LYS A C 1
ATOM 2347 O O . LYS A 1 308 ? 1.099 5.723 23.166 1.00 83.06 308 LYS A O 1
ATOM 2352 N N . LEU A 1 309 ? 2.934 4.901 22.144 1.00 87.12 309 LEU A N 1
ATOM 2353 C CA . LEU A 1 309 ? 3.566 4.365 23.343 1.00 87.12 309 LEU A CA 1
ATOM 2354 C C . LEU A 1 309 ? 3.880 5.474 24.359 1.00 87.12 309 LEU A C 1
ATOM 2356 O O . LEU A 1 309 ? 3.609 5.311 25.544 1.00 87.12 309 LEU A O 1
ATOM 2360 N N . LEU A 1 310 ? 4.365 6.632 23.900 1.00 87.69 310 LEU A N 1
ATOM 2361 C CA . LEU A 1 310 ? 4.593 7.798 24.761 1.00 87.69 310 LEU A CA 1
ATOM 2362 C C . LEU A 1 310 ? 3.298 8.323 25.394 1.00 87.69 310 LEU A C 1
ATOM 2364 O O . LEU A 1 310 ? 3.287 8.647 26.581 1.00 87.69 310 LEU A O 1
ATOM 2368 N N . ILE A 1 311 ? 2.205 8.377 24.629 1.00 87.06 311 ILE A N 1
ATOM 2369 C CA . ILE A 1 311 ? 0.898 8.812 25.144 1.00 87.06 311 ILE A CA 1
ATOM 2370 C C . ILE A 1 311 ? 0.365 7.820 26.182 1.00 87.06 311 ILE A C 1
ATOM 2372 O O . ILE A 1 311 ? -0.114 8.248 27.232 1.00 87.06 311 ILE A O 1
ATOM 2376 N N . ASP A 1 312 ? 0.486 6.514 25.933 1.00 85.19 312 ASP A N 1
ATOM 2377 C CA . ASP A 1 312 ? 0.058 5.484 26.886 1.00 85.19 312 ASP A CA 1
ATOM 2378 C C . ASP A 1 312 ? 0.869 5.560 28.194 1.00 85.19 312 ASP A C 1
ATOM 2380 O O . ASP A 1 312 ? 0.292 5.476 29.280 1.00 85.19 312 ASP A O 1
ATOM 2384 N N . ILE A 1 313 ? 2.185 5.811 28.122 1.00 89.88 313 ILE A N 1
ATOM 2385 C CA . ILE A 1 313 ? 3.034 6.022 29.310 1.00 89.88 313 ILE A CA 1
ATOM 2386 C C . ILE A 1 313 ? 2.603 7.270 30.090 1.00 89.88 313 ILE A C 1
ATOM 2388 O O . ILE A 1 313 ? 2.506 7.220 31.321 1.00 89.88 313 ILE A O 1
ATOM 2392 N N . GLN A 1 314 ? 2.324 8.384 29.407 1.00 91.69 314 GLN A N 1
ATOM 2393 C CA . GLN A 1 314 ? 1.863 9.611 30.067 1.00 91.69 314 GLN A CA 1
ATOM 2394 C C . GLN A 1 314 ? 0.501 9.422 30.742 1.00 91.69 314 GLN A C 1
ATOM 2396 O O . GLN A 1 314 ? 0.307 9.859 31.875 1.00 91.69 314 GLN A O 1
ATOM 2401 N N . ALA A 1 315 ? -0.429 8.724 30.089 1.00 87.88 315 ALA A N 1
ATOM 2402 C CA . ALA A 1 315 ? -1.727 8.420 30.679 1.00 87.88 315 ALA A CA 1
ATOM 2403 C C . ALA A 1 315 ? -1.577 7.547 31.936 1.00 87.88 315 ALA A C 1
ATOM 2405 O O . ALA A 1 315 ? -2.207 7.815 32.960 1.00 87.88 315 ALA A O 1
ATOM 2406 N N . ASN A 1 316 ? -0.708 6.534 31.888 1.00 89.31 316 ASN A N 1
ATOM 2407 C CA . ASN A 1 316 ? -0.522 5.616 33.008 1.00 89.31 316 ASN A CA 1
ATOM 2408 C C . ASN A 1 316 ? 0.183 6.281 34.203 1.00 89.31 316 ASN A C 1
ATOM 2410 O O . ASN A 1 316 ? -0.203 6.046 35.345 1.00 89.31 316 ASN A O 1
ATOM 2414 N N . THR A 1 317 ? 1.160 7.159 33.949 1.00 91.38 317 THR A N 1
ATOM 2415 C CA . THR A 1 317 ? 1.850 7.926 35.004 1.00 91.38 317 THR A CA 1
ATOM 2416 C C . THR A 1 317 ? 0.940 8.950 35.683 1.00 91.38 317 THR A C 1
ATOM 2418 O O . THR A 1 317 ? 1.014 9.120 36.897 1.00 91.38 317 THR A O 1
ATOM 2421 N N . GLN A 1 318 ? 0.027 9.592 34.947 1.00 90.38 318 GLN A N 1
ATOM 2422 C CA . GLN A 1 318 ? -0.984 10.458 35.565 1.00 90.38 318 GLN A CA 1
ATOM 2423 C C . GLN A 1 318 ? -1.980 9.668 36.421 1.00 90.38 318 GLN A C 1
ATOM 2425 O O . GLN A 1 318 ? -2.390 10.138 37.480 1.00 90.38 318 GLN A O 1
ATOM 2430 N N . HIS A 1 319 ? -2.345 8.456 35.997 1.00 84.00 319 HIS A N 1
ATOM 2431 C CA . HIS A 1 319 ? -3.222 7.590 36.779 1.00 84.00 319 HIS A CA 1
ATOM 2432 C C . HIS A 1 319 ? -2.578 7.095 38.075 1.00 84.00 319 HIS A C 1
ATOM 2434 O O . HIS A 1 319 ? -3.256 7.067 39.101 1.00 84.00 319 HIS A O 1
ATOM 2440 N N . THR A 1 320 ? -1.293 6.733 38.062 1.00 90.12 320 THR A N 1
ATOM 2441 C CA . THR A 1 320 ? -0.585 6.363 39.295 1.00 90.12 320 THR A CA 1
ATOM 2442 C C . THR A 1 320 ? -0.390 7.557 40.220 1.00 90.12 320 THR A C 1
ATOM 2444 O O . THR A 1 320 ? -0.618 7.411 41.414 1.00 90.12 320 THR A O 1
ATOM 2447 N N . ALA A 1 321 ? -0.065 8.740 39.689 1.00 88.25 321 ALA A N 1
ATOM 2448 C CA . ALA A 1 321 ? 0.074 9.957 40.493 1.00 88.25 321 ALA A CA 1
ATOM 2449 C C . ALA A 1 321 ? -1.242 10.410 41.149 1.00 88.25 321 ALA A C 1
ATOM 2451 O O . ALA A 1 321 ? -1.212 10.971 42.234 1.00 88.25 321 ALA A O 1
ATOM 2452 N N . ALA A 1 322 ? -2.393 10.174 40.513 1.00 87.75 322 ALA A N 1
ATOM 2453 C CA . ALA A 1 322 ? -3.699 10.535 41.072 1.00 87.75 322 ALA A CA 1
ATOM 2454 C C . ALA A 1 322 ? -4.218 9.553 42.141 1.00 87.75 322 ALA A C 1
ATOM 2456 O O . ALA A 1 322 ? -5.143 9.893 42.876 1.00 87.75 322 ALA A O 1
ATOM 2457 N N . ASN A 1 323 ? -3.674 8.333 42.185 1.00 88.38 323 ASN A N 1
ATOM 2458 C CA . ASN A 1 323 ? -4.060 7.292 43.142 1.00 88.38 323 ASN A CA 1
ATOM 2459 C C . ASN A 1 323 ? -3.070 7.152 44.315 1.00 88.38 323 ASN A C 1
ATOM 2461 O O . ASN A 1 323 ? -3.345 6.370 45.226 1.00 88.38 323 ASN A O 1
ATOM 2465 N N . ALA A 1 324 ? -1.926 7.837 44.249 1.00 77.81 324 ALA A N 1
ATOM 2466 C CA . ALA A 1 324 ? -0.942 7.948 45.323 1.00 77.81 324 ALA A CA 1
ATOM 2467 C C . ALA A 1 324 ? -1.302 9.116 46.249 1.00 77.81 324 ALA A C 1
ATOM 2469 O O . ALA A 1 324 ? -1.117 8.952 47.474 1.00 77.81 324 ALA A O 1
#

Organism: NCBI:txid980254

Sequence (324 aa):
MRRMRRRGLYWAVVQLMYLKGLPMVRRSPIAGRGKSAGGIRYQVKKTLLGYSVKYRCPKCQASFTASLNDAGKREMCECGYHYIVPGGEEKAKLEEQRAAKQRETEEQKKSQGDKTHEQEMPLDPFLQSSPPTEPKPIPAPPPEPSAPFVPPPSDPVPPIASGPAVAPAPAAAAPTAPGFVPEVKTSRTYKRNEYPALTIVRVVLLMIAGLAVVQWMVVSVFTVAAAINASAANEQAVELPAELVGRSVFDADLTQTQRELIAEHESQTMQTAVRGGAVMFGLIGWTVNTFATAVFVCLIVAFSELIKLLIDIQANTQHTAANA